Protein 5O19 (pdb70)

Foldseek 3Di:
DEDDPPFWDWDDDPFWTWTDGPFKTWIWGCDPHIETFKMKGQAWAFHAYDPVREEAQPPADQQQQQAHRRRHGHSHPSRHHPQDTYQQQEQRPFHGKMKGQADFPQADEEADLVDDAFDFKWFQAFPVGDGQHYKYFPGHDPSFIWIQGPVGIIGGRRIGGDDDDDTHIDTGPGGD

Sequence (176 aa):
DECDGAIIGTAVKGHVAVHSDLSYWIESRYNDTWKLERAVFGEVKSCTWPETHTLWGDDVEESELIIPHTIAGPKSKHNRREGYKTQNQGPWDENGIVLDFDYCPGTKVTITEDCSKRGPSVRTTTDSGKLITDWCCRSCSLPPLRFRTENGCWYGMEIRPVMHDETTLVRSQVDA

Solvent-accessible surface area: 9008 Å² total; per-residue (Å²): 162,91,13,84,22,93,84,22,41,38,64,65,187,63,107,56,0,22,3,19,21,146,25,3,122,4,15,1,94,83,117,123,85,59,64,0,54,79,0,57,4,69,130,40,56,95,28,34,1,2,102,123,53,26,46,96,42,92,126,38,109,92,62,58,0,0,0,7,38,61,14,0,0,0,48,0,36,14,1,60,18,147,27,13,106,22,0,32,40,0,3,10,114,47,104,38,1,22,0,22,18,66,82,1,98,59,18,119,12,75,85,44,137,137,5,68,142,57,12,20,0,0,32,6,40,8,103,93,48,151,79,14,68,43,3,12,0,104,77,5,33,70,53,0,0,24,0,105,17,134,94,32,13,8,0,0,7,16,0,16,21,54,81,166,113,177,54,90,46,36,106,10,163,26,105,35

B-factor: mean 43.53, std 14.74, range [22.97, 128.12]

Structure (mmCIF, N/CA/C/O backbone):
data_5O19
#
_entry.id   5O19
#
_cell.length_a   49.418
_cell.length_b   78.244
_cell.length_c   163.176
_cell.angle_alpha   90.00
_cell.angle_beta   90.00
_cell.angle_gamma   90.00
#
_symmetry.space_group_name_H-M   'I 21 21 21'
#
loop_
_entity.id
_entity.type
_entity.pdbx_description
1 polymer 'Genome polyprotein'
2 non-polymer 'SULFATE ION'
3 non-polymer '2-(N-MORPHOLINO)-ETHANESULFONIC ACID'
4 water water
#
loop_
_atom_site.group_PDB
_atom_site.id
_atom_site.type_symbol
_atom_site.label_atom_id
_atom_site.label_alt_id
_atom_site.label_comp_id
_atom_site.label_asym_id
_atom_site.label_entity_id
_atom_site.label_seq_id
_atom_site.pdbx_PDB_ins_code
_atom_site.Cartn_x
_atom_site.Cartn_y
_atom_site.Cartn_z
_atom_site.occupancy
_atom_site.B_iso_or_equiv
_atom_site.auth_seq_id
_atom_site.auth_comp_id
_atom_site.auth_asym_id
_atom_site.auth_atom_id
_atom_site.pdbx_PDB_model_num
ATOM 1 N N . ASP A 1 7 ? -7.056 2.244 0.553 1.00 72.33 177 ASP A N 1
ATOM 2 C CA . ASP A 1 7 ? -5.946 2.273 -0.449 1.00 70.58 177 ASP A CA 1
ATOM 3 C C . ASP A 1 7 ? -4.960 3.418 -0.104 1.00 62.86 177 ASP A C 1
ATOM 4 O O . ASP A 1 7 ? -4.873 3.831 1.035 1.00 52.58 177 ASP A O 1
ATOM 13 N N . GLU A 1 8 ? -4.217 3.915 -1.082 1.00 70.60 178 GLU A N 1
ATOM 14 C CA . GLU A 1 8 ? -3.217 4.945 -0.836 1.00 70.46 178 GLU A CA 1
ATOM 15 C C . GLU A 1 8 ? -3.836 6.300 -0.612 1.00 68.22 178 GLU A C 1
ATOM 16 O O . GLU A 1 8 ? -4.865 6.620 -1.176 1.00 65.94 178 GLU A O 1
ATOM 28 N N . CYS A 1 9 ? -3.194 7.075 0.254 1.00 68.09 179 CYS A N 1
ATOM 29 C CA . CYS A 1 9 ? -3.384 8.527 0.304 1.00 64.74 179 CYS A CA 1
ATOM 30 C C . CYS A 1 9 ? -2.870 9.099 -1.030 1.00 60.93 179 CYS A C 1
ATOM 31 O O . CYS A 1 9 ? -1.960 8.554 -1.684 1.00 53.14 179 CYS A O 1
ATOM 38 N N . ASP A 1 10 ? -3.479 10.198 -1.412 1.00 54.27 180 ASP A N 1
ATOM 39 C CA . ASP A 1 10 ? -3.163 10.891 -2.638 1.00 54.67 180 ASP A CA 1
ATOM 40 C C . ASP A 1 10 ? -1.714 11.468 -2.640 1.00 50.54 180 ASP A C 1
ATOM 41 O O . ASP A 1 10 ? -1.370 12.335 -1.833 1.00 45.35 180 ASP A O 1
ATOM 50 N N . GLY A 1 11 ? -0.886 10.945 -3.543 1.00 50.46 181 GLY A N 1
ATOM 51 C CA . GLY A 1 11 ? 0.455 11.485 -3.865 1.00 49.08 181 GLY A CA 1
ATOM 52 C C . GLY A 1 11 ? 0.523 12.976 -4.254 1.00 53.56 181 GLY A C 1
ATOM 53 O O . GLY A 1 11 ? 1.532 13.640 -3.940 1.00 48.22 181 GLY A O 1
ATOM 5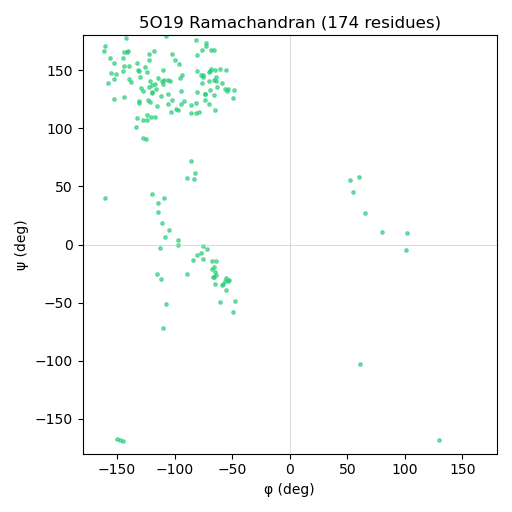7 N N . ALA A 1 12 ? -0.539 13.515 -4.886 1.00 47.33 182 ALA A N 1
ATOM 58 C CA . ALA A 1 12 ? -0.545 14.918 -5.355 1.00 52.66 182 ALA A CA 1
ATOM 59 C C . ALA A 1 12 ? -0.257 15.965 -4.250 1.00 52.15 182 ALA A C 1
ATOM 60 O O . ALA A 1 12 ? 0.370 16.974 -4.545 1.00 55.20 182 ALA A O 1
ATOM 67 N N . ILE A 1 13 ? -0.656 15.699 -3.000 1.00 53.44 183 ILE A N 1
ATOM 68 C CA . ILE A 1 13 ? -0.537 16.705 -1.875 1.00 52.08 183 ILE A CA 1
ATOM 69 C C . ILE A 1 13 ? 0.350 16.237 -0.703 1.00 39.09 183 ILE A C 1
ATOM 70 O O . ILE A 1 13 ? 0.070 16.408 0.467 1.00 36.03 183 ILE A O 1
ATOM 86 N N . ILE A 1 14 ? 1.465 15.656 -1.099 1.00 35.76 184 ILE A N 1
ATOM 87 C CA . ILE A 1 14 ? 2.437 15.164 -0.210 1.00 36.43 184 ILE A CA 1
ATOM 88 C C . ILE A 1 14 ? 3.781 15.859 -0.508 1.00 33.60 184 ILE A C 1
ATOM 89 O O . ILE A 1 14 ? 4.206 15.960 -1.649 1.00 34.66 184 ILE A O 1
ATOM 105 N N . GLY A 1 15 ? 4.447 16.270 0.552 1.00 29.65 185 GLY A N 1
ATOM 106 C CA . GLY A 1 15 ? 5.835 16.771 0.509 1.00 27.08 185 GLY A CA 1
ATOM 107 C C . GLY A 1 15 ? 6.706 15.987 1.441 1.00 27.46 185 GLY A C 1
ATOM 108 O O . GLY A 1 15 ? 6.571 16.056 2.677 1.00 30.77 185 GLY A O 1
ATOM 112 N N . THR A 1 16 ? 7.602 15.231 0.869 1.00 25.73 186 THR A N 1
ATOM 113 C CA . THR A 1 16 ? 8.530 14.498 1.654 1.00 28.95 186 THR A CA 1
ATOM 114 C C . THR A 1 16 ? 9.959 14.954 1.304 1.00 27.37 186 THR A C 1
ATOM 115 O O . THR A 1 16 ? 10.308 15.019 0.144 1.00 30.89 186 THR A O 1
ATOM 126 N N . ALA A 1 17 ? 10.754 15.270 2.314 1.00 26.39 187 ALA A N 1
ATOM 127 C CA . ALA A 1 17 ? 12.098 15.786 2.083 1.00 27.19 187 ALA A CA 1
ATOM 128 C C . ALA A 1 17 ? 13.091 15.513 3.179 1.00 27.05 187 ALA A C 1
ATOM 129 O O . ALA A 1 17 ? 12.830 15.685 4.411 1.00 26.31 187 ALA A O 1
ATOM 136 N N . VAL A 1 18 ? 14.300 15.241 2.729 1.00 27.61 188 VAL A N 1
ATOM 137 C CA . VAL A 1 18 ? 15.411 15.157 3.653 1.00 27.46 188 VAL A CA 1
ATOM 138 C C . VAL A 1 18 ? 16.524 16.015 3.133 1.00 30.93 188 VAL A C 1
ATOM 139 O O . VAL A 1 18 ? 16.912 15.956 1.947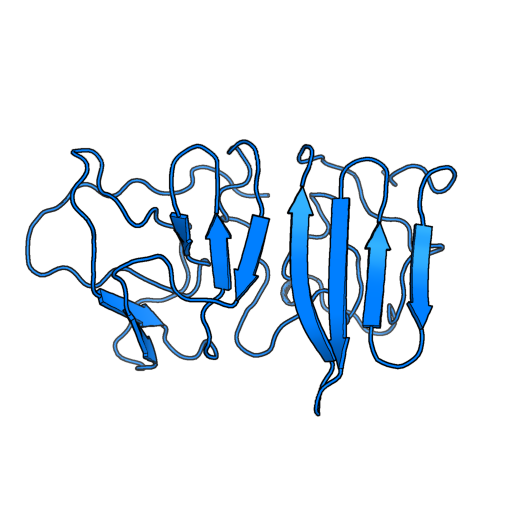 1.00 31.11 188 VAL A O 1
ATOM 152 N N . LYS A 1 19 ? 17.080 16.765 4.054 1.00 32.26 189 LYS A N 1
ATOM 153 C CA . LYS A 1 19 ? 18.118 17.715 3.799 1.00 37.45 189 LYS A CA 1
ATOM 154 C C . LYS A 1 19 ? 19.144 17.445 4.888 1.00 38.21 189 LYS A C 1
ATOM 155 O O . LYS A 1 19 ? 18.971 17.862 6.063 1.00 39.91 189 LYS A O 1
ATOM 174 N N . GLY A 1 20 ? 20.200 16.732 4.497 1.00 40.57 190 GLY A N 1
ATOM 175 C CA . GLY A 1 20 ? 21.267 16.319 5.393 1.00 38.97 190 GLY A CA 1
ATOM 176 C C . GLY A 1 20 ? 20.764 15.426 6.499 1.00 36.82 190 GLY A C 1
ATOM 177 O O . GLY A 1 20 ? 20.438 14.253 6.240 1.00 37.19 190 GLY A O 1
ATOM 181 N N . HIS A 1 21 ? 20.623 15.994 7.702 1.00 35.34 191 HIS A N 1
ATOM 182 C CA . HIS A 1 21 ? 20.254 15.226 8.942 1.00 39.85 191 HIS A CA 1
ATOM 183 C C . HIS A 1 21 ? 18.848 15.492 9.544 1.00 40.08 191 HIS A C 1
ATOM 184 O O . HIS A 1 21 ? 18.567 15.160 10.709 1.00 38.10 191 HIS A O 1
ATOM 199 N N . VAL A 1 22 ? 17.965 16.056 8.738 1.00 36.65 192 VAL A N 1
ATOM 200 C CA . VAL A 1 22 ? 16.559 16.270 9.079 1.00 34.96 192 VAL A CA 1
ATOM 201 C C . VAL A 1 22 ? 15.695 15.771 7.948 1.00 33.42 192 VAL A C 1
ATOM 202 O O . VAL A 1 22 ? 15.852 16.227 6.809 1.00 32.02 192 VAL A O 1
ATOM 215 N N . ALA A 1 23 ? 14.805 14.828 8.258 1.00 28.20 193 ALA A N 1
ATOM 216 C CA . ALA A 1 23 ? 13.906 14.294 7.262 1.00 28.97 193 ALA A CA 1
ATOM 217 C C . ALA A 1 23 ? 12.436 14.565 7.710 1.00 29.45 193 ALA A C 1
ATOM 218 O O . ALA A 1 23 ? 12.095 14.473 8.905 1.00 28.15 193 ALA A O 1
ATOM 225 N N . VAL A 1 24 ? 11.608 14.980 6.756 1.00 26.57 194 VAL A N 1
ATOM 226 C CA . VAL A 1 24 ? 10.223 15.247 6.974 1.00 27.32 194 VAL A CA 1
ATOM 227 C C . VAL A 1 24 ? 9.337 14.576 5.946 1.00 27.46 194 VAL A C 1
ATOM 228 O O . VAL A 1 24 ? 9.482 14.835 4.754 1.00 28.53 194 VAL A O 1
ATOM 241 N N . HIS A 1 25 ? 8.390 13.762 6.423 1.00 28.03 195 HIS A N 1
ATOM 242 C CA . HIS A 1 25 ? 7.247 13.278 5.622 1.00 26.22 195 HIS A CA 1
ATOM 243 C C . HIS A 1 25 ? 6.020 14.056 6.014 1.00 24.96 195 HIS A C 1
ATOM 244 O O . HIS A 1 25 ? 5.562 13.982 7.162 1.00 22.97 195 HIS A O 1
ATOM 259 N N . SER A 1 26 ? 5.502 14.846 5.076 1.00 25.99 196 SER A N 1
ATOM 260 C CA . SER A 1 26 ? 4.315 15.614 5.328 1.00 26.73 196 SER A CA 1
ATOM 261 C C . SER A 1 26 ? 3.249 15.535 4.249 1.00 26.73 196 SER A C 1
ATOM 262 O O . SER A 1 26 ? 3.525 15.293 3.048 1.00 30.87 196 SER A O 1
ATOM 270 N N . ASP A 1 27 ? 2.031 15.806 4.686 1.00 29.01 197 ASP A N 1
ATOM 271 C CA . ASP A 1 27 ? 0.904 15.961 3.814 1.00 30.59 197 ASP A CA 1
ATOM 272 C C . ASP A 1 27 ? -0.013 16.985 4.431 1.00 30.22 197 ASP A C 1
ATOM 273 O O . ASP A 1 27 ? 0.416 17.685 5.360 1.00 28.15 197 ASP A O 1
ATOM 282 N N . LEU A 1 28 ? -1.245 17.121 3.919 1.00 30.10 198 LEU A N 1
ATOM 283 C CA . LEU A 1 28 ? -2.126 18.161 4.440 1.00 32.52 198 LEU A CA 1
ATOM 284 C C . LEU A 1 28 ? -2.522 17.941 5.884 1.00 38.68 198 LEU A C 1
ATOM 285 O O . LEU A 1 28 ? -2.879 18.899 6.507 1.00 41.87 198 LEU A O 1
ATOM 301 N N . SER A 1 29 ? -2.403 16.728 6.439 1.00 35.64 199 SER A N 1
ATOM 302 C CA . SER A 1 29 ? -2.693 16.545 7.879 1.00 36.26 199 SER A CA 1
ATOM 303 C C . SER A 1 29 ? -1.552 16.126 8.793 1.00 37.39 199 SER A C 1
ATOM 304 O O . SER A 1 29 ? -1.645 16.428 9.991 1.00 36.98 199 SER A O 1
ATOM 312 N N . TYR A 1 30 ? -0.508 15.455 8.251 1.00 30.80 200 TYR A N 1
ATOM 313 C CA . TYR A 1 30 ? 0.580 14.912 9.017 1.00 29.64 200 TYR A CA 1
ATOM 314 C C . TYR A 1 30 ? 1.890 15.715 8.761 1.00 30.08 200 TYR A C 1
ATOM 315 O O . TYR A 1 30 ? 2.183 16.121 7.642 1.00 28.29 200 TYR A O 1
ATOM 333 N N . TRP A 1 31 ? 2.660 15.905 9.813 1.00 26.74 201 TRP A N 1
ATOM 334 C CA . TRP A 1 31 ? 4.026 16.427 9.770 1.00 27.47 201 TRP A CA 1
ATOM 335 C C . TRP A 1 31 ? 4.848 15.400 10.561 1.00 27.46 201 TRP A C 1
ATOM 336 O O . TRP A 1 31 ? 4.741 15.328 11.793 1.00 27.22 201 TRP A O 1
ATOM 357 N N . ILE A 1 32 ? 5.650 14.615 9.864 1.00 26.57 202 ILE A N 1
ATOM 358 C CA . ILE A 1 32 ? 6.418 13.553 10.543 1.00 29.33 202 ILE A CA 1
ATOM 359 C C . ILE A 1 32 ? 7.908 13.759 10.346 1.00 24.96 202 ILE A C 1
ATOM 360 O O . ILE A 1 32 ? 8.418 13.630 9.245 1.00 27.42 202 ILE A O 1
ATOM 376 N N . GLU A 1 33 ? 8.579 14.135 11.428 1.00 24.73 203 GLU A N 1
ATOM 377 C CA . GLU A 1 33 ? 9.963 14.581 11.412 1.00 25.64 203 GLU A CA 1
ATOM 378 C C . GLU A 1 33 ? 10.915 13.636 12.090 1.00 24.91 203 GLU A C 1
ATOM 379 O O . GLU A 1 33 ? 10.713 13.268 13.251 1.00 27.49 203 GLU A O 1
ATOM 391 N N . SER A 1 34 ? 11.973 13.268 11.388 1.00 25.65 204 SER A N 1
ATOM 392 C CA . SER A 1 34 ? 13.043 12.464 11.987 1.00 28.73 204 SER A CA 1
ATOM 393 C C . SER A 1 34 ? 14.376 13.193 11.865 1.00 30.54 204 SER A C 1
ATOM 394 O O . SER A 1 34 ? 14.550 14.088 11.017 1.00 29.05 204 SER A O 1
ATOM 402 N N . ARG A 1 35 ? 15.316 12.812 12.720 1.00 30.40 205 ARG A N 1
ATOM 403 C CA . ARG A 1 35 ? 16.625 13.450 12.747 1.00 33.54 205 ARG A CA 1
ATOM 404 C C . ARG A 1 35 ? 17.727 12.489 12.943 1.00 33.19 205 ARG A C 1
ATOM 405 O O . ARG A 1 35 ? 17.578 11.445 13.592 1.00 29.98 205 ARG A O 1
ATOM 426 N N . TYR A 1 36 ? 18.876 12.898 12.448 1.00 36.60 206 TYR A N 1
ATOM 427 C CA . TYR A 1 36 ? 20.103 12.128 12.642 1.00 42.27 206 TYR A CA 1
ATOM 428 C C . TYR A 1 36 ? 20.971 12.816 13.669 1.00 40.74 206 TYR A C 1
ATOM 429 O O . TYR A 1 36 ? 21.346 13.957 13.473 1.00 38.49 206 TYR A O 1
ATOM 447 N N . ASN A 1 37 ? 21.282 12.140 14.754 1.00 47.88 207 ASN A N 1
ATOM 448 C CA . ASN A 1 37 ? 22.371 12.631 15.648 1.00 62.52 207 ASN A CA 1
ATOM 449 C C . ASN A 1 37 ? 23.614 11.702 15.565 1.00 62.78 207 ASN A C 1
ATOM 450 O O . ASN A 1 37 ? 24.636 12.098 14.989 1.00 68.82 207 ASN A O 1
ATOM 461 N N . ASP A 1 38 ? 23.527 10.490 16.121 1.00 57.23 208 ASP A N 1
ATOM 462 C CA . ASP A 1 38 ? 24.425 9.379 15.740 1.00 55.08 208 ASP A CA 1
ATOM 463 C C . ASP A 1 38 ? 23.652 8.285 15.000 1.00 55.87 208 ASP A C 1
ATOM 464 O O . ASP A 1 38 ? 24.234 7.577 14.187 1.00 53.24 208 ASP A O 1
ATOM 473 N N . THR A 1 39 ? 22.353 8.125 15.310 1.00 47.62 209 THR A N 1
ATOM 474 C CA . THR A 1 39 ? 21.425 7.347 14.485 1.00 46.82 209 THR A CA 1
ATOM 475 C C . THR A 1 39 ? 20.230 8.192 14.037 1.00 38.93 209 THR A C 1
ATOM 476 O O . THR A 1 39 ? 19.957 9.230 14.598 1.00 42.78 209 THR A O 1
ATOM 487 N N . TRP A 1 40 ? 19.520 7.707 13.040 1.00 39.71 210 TRP A N 1
ATOM 488 C CA . TRP A 1 40 ? 18.184 8.229 12.674 1.00 38.11 210 TRP A CA 1
ATOM 489 C C . TRP A 1 40 ? 17.145 7.798 13.695 1.00 39.72 210 TRP A C 1
ATOM 490 O O . TRP A 1 40 ? 17.065 6.602 14.075 1.00 36.03 210 TRP A O 1
ATOM 511 N N . LYS A 1 41 ? 16.381 8.779 14.177 1.00 32.69 211 LYS A N 1
ATOM 512 C CA . LYS A 1 41 ? 15.294 8.522 15.115 1.00 40.75 211 LYS A CA 1
ATOM 513 C C . LYS A 1 41 ? 14.127 9.405 14.741 1.00 37.14 211 LYS A C 1
ATOM 514 O O . LYS A 1 41 ? 14.349 10.565 14.437 1.00 32.81 211 LYS A O 1
ATOM 533 N N . LEU A 1 42 ? 12.904 8.905 14.866 1.00 30.57 212 LEU A N 1
ATOM 534 C CA . LEU A 1 42 ? 11.751 9.793 14.905 1.00 29.54 212 LEU A CA 1
ATOM 535 C C . LEU A 1 42 ? 11.878 10.810 16.016 1.00 29.97 212 LEU A C 1
ATOM 536 O O . LEU A 1 42 ? 12.214 10.480 17.146 1.00 30.26 212 LEU A O 1
ATOM 552 N N . GLU A 1 43 ? 11.595 12.058 15.693 1.00 29.42 213 GLU A N 1
ATOM 553 C CA . GLU A 1 43 ? 11.705 13.166 16.637 1.00 32.79 213 GLU A CA 1
ATOM 554 C C . GLU A 1 43 ? 10.321 13.691 17.082 1.00 33.10 213 GLU A C 1
ATOM 555 O O . GLU A 1 43 ? 10.057 13.878 18.287 1.00 33.56 213 GLU A O 1
ATOM 567 N N . ARG A 1 44 ? 9.471 13.980 16.114 1.00 30.89 214 ARG A N 1
ATOM 568 C CA . ARG A 1 44 ? 8.155 14.562 16.379 1.00 32.76 214 ARG A CA 1
ATOM 569 C C . ARG A 1 44 ? 7.187 14.249 15.262 1.00 30.58 214 ARG A C 1
ATOM 570 O O . ARG A 1 44 ? 7.566 14.149 14.088 1.00 32.38 214 ARG A O 1
ATOM 591 N N . ALA A 1 45 ? 5.927 14.098 15.622 1.00 31.47 215 ALA A N 1
ATOM 592 C CA . ALA A 1 45 ? 4.884 13.885 14.634 1.00 31.14 215 ALA A CA 1
ATOM 593 C C . ALA A 1 45 ? 3.673 14.615 15.143 1.00 32.30 215 ALA A C 1
ATOM 594 O O . ALA A 1 45 ? 3.256 14.414 16.285 1.00 30.09 215 ALA A O 1
ATOM 601 N N . VAL A 1 46 ? 3.141 15.458 14.264 1.00 29.33 216 VAL A N 1
ATOM 602 C CA . VAL A 1 46 ? 2.047 16.374 14.549 1.00 28.79 216 VAL A CA 1
ATOM 603 C C . VAL A 1 46 ? 0.888 16.054 13.632 1.00 25.23 216 VAL A C 1
ATOM 604 O O . VAL A 1 46 ? 1.067 15.963 12.402 1.00 27.41 216 VAL A O 1
ATOM 617 N N . PHE A 1 47 ? -0.291 15.938 14.196 1.00 25.05 217 PHE A N 1
ATOM 618 C CA . PHE A 1 47 ? -1.477 15.413 13.431 1.00 30.00 217 PHE A CA 1
ATOM 619 C C . PHE A 1 47 ? -2.592 16.418 13.477 1.00 30.52 217 PHE A C 1
ATOM 620 O O . PHE A 1 47 ? -3.222 16.598 14.530 1.00 30.68 217 PHE A O 1
ATOM 637 N N . GLY A 1 48 ? -2.824 17.074 12.351 1.00 30.08 218 GLY A N 1
ATOM 638 C CA . GLY A 1 48 ? -3.967 17.978 12.253 1.00 36.89 218 GLY A CA 1
ATOM 639 C C . GLY A 1 48 ? -5.291 17.226 12.367 1.00 40.06 218 GLY A C 1
ATOM 640 O O . GLY A 1 48 ? -6.259 17.738 12.913 1.00 41.23 218 GLY A O 1
ATOM 644 N N . GLU A 1 49 ? -5.299 16.008 11.854 1.00 37.77 219 GLU A N 1
ATOM 645 C CA . GLU A 1 49 ? -6.415 15.087 11.975 1.00 44.39 219 GLU A CA 1
ATOM 646 C C . GLU A 1 49 ? -5.755 13.720 11.800 1.00 44.92 219 GLU A C 1
ATOM 647 O O . GLU A 1 49 ? -4.681 13.675 11.238 1.00 50.02 219 GLU A O 1
ATOM 659 N N . VAL A 1 50 ? -6.383 12.627 12.237 1.00 39.76 220 VAL A N 1
ATOM 660 C CA . VAL A 1 50 ? -5.851 11.269 12.028 1.00 37.18 220 VAL A CA 1
ATOM 661 C C . VAL A 1 50 ? -6.705 10.664 10.960 1.00 35.71 220 VAL A C 1
ATOM 662 O O . VAL A 1 50 ? -7.869 10.904 10.921 1.00 42.65 220 VAL A O 1
ATOM 675 N N . LYS A 1 51 ? -6.101 9.905 10.076 1.00 36.99 221 LYS A N 1
ATOM 676 C CA . LYS A 1 51 ? -6.786 9.390 8.916 1.00 40.16 221 LYS A CA 1
ATOM 677 C C . LYS A 1 51 ? -6.334 7.966 8.628 1.00 39.27 221 LYS A C 1
ATOM 678 O O . LYS A 1 51 ? -5.342 7.505 9.140 1.00 40.40 221 LYS A O 1
ATOM 697 N N . SER A 1 52 ? -7.085 7.287 7.797 1.00 45.82 222 SER A N 1
ATOM 698 C CA . SER A 1 52 ? -6.910 5.878 7.576 1.00 51.16 222 SER A CA 1
ATOM 699 C C . SER A 1 52 ? -6.781 5.596 6.083 1.00 51.98 222 SER A C 1
ATOM 700 O O . SER A 1 52 ? -7.768 5.434 5.393 1.00 72.99 222 SER A O 1
ATOM 708 N N . CYS A 1 53 ? -5.557 5.594 5.602 1.00 46.25 223 CYS A N 1
ATOM 709 C CA . CYS A 1 53 ? -5.203 5.294 4.225 1.00 43.08 223 CYS A CA 1
ATOM 710 C C . CYS A 1 53 ? -3.720 4.948 4.368 1.00 37.94 223 CYS A C 1
ATOM 711 O O . CYS A 1 53 ? -3.199 5.053 5.455 1.00 38.45 223 CYS A O 1
ATOM 718 N N . THR A 1 54 ? -3.080 4.443 3.333 1.00 36.92 224 THR A N 1
ATOM 719 C CA . THR A 1 54 ? -1.689 4.075 3.410 1.00 39.59 224 THR A CA 1
ATOM 720 C C . THR A 1 54 ? -0.874 5.161 2.696 1.00 37.69 224 THR A C 1
ATOM 721 O O . THR A 1 54 ? -1.252 5.661 1.644 1.00 38.42 224 THR A O 1
ATOM 732 N N . TRP A 1 55 ? 0.266 5.483 3.274 1.00 36.77 225 TRP A N 1
ATOM 733 C CA . TRP A 1 55 ? 1.128 6.525 2.736 1.00 35.47 225 TRP A CA 1
ATOM 734 C C . TRP A 1 55 ? 1.758 5.929 1.510 1.00 31.19 225 TRP A C 1
ATOM 735 O O . TRP A 1 55 ? 2.291 4.852 1.600 1.00 30.69 225 TRP A O 1
ATOM 756 N N . PRO A 1 56 ? 1.716 6.611 0.379 1.00 29.40 226 PRO A N 1
ATOM 757 C CA . PRO A 1 56 ? 2.364 5.994 -0.785 1.00 32.44 226 PRO A CA 1
ATOM 758 C C . PRO A 1 56 ? 3.949 5.888 -0.801 1.00 35.03 226 PRO A C 1
ATOM 759 O O . PRO A 1 56 ? 4.685 6.792 -0.425 1.00 31.26 226 PRO A O 1
ATOM 770 N N . GLU A 1 57 ? 4.402 4.751 -1.297 1.00 33.73 227 GLU A N 1
ATOM 771 C CA . GLU A 1 57 ? 5.784 4.371 -1.493 1.00 35.21 227 GLU A CA 1
ATOM 772 C C . GLU A 1 57 ? 6.603 5.353 -2.339 1.00 34.5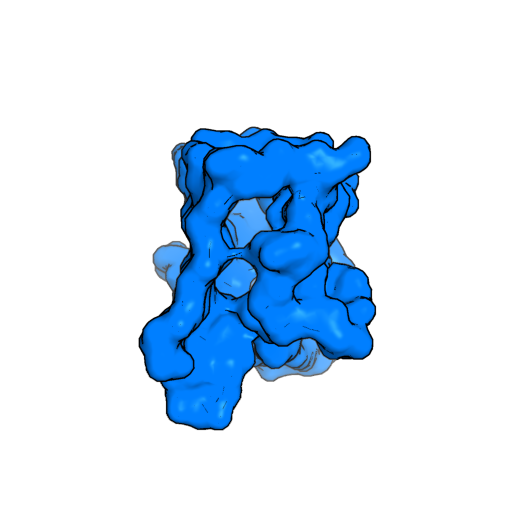3 227 GLU A C 1
ATOM 773 O O . GLU A 1 57 ? 7.769 5.591 -2.046 1.00 32.65 227 GLU A O 1
ATOM 785 N N . THR A 1 58 ? 5.963 5.882 -3.372 1.00 31.27 228 THR A N 1
ATOM 786 C CA . THR A 1 58 ? 6.492 6.913 -4.224 1.00 33.41 228 THR A CA 1
ATOM 787 C C . THR A 1 58 ? 6.993 8.148 -3.434 1.00 33.05 228 THR A C 1
ATOM 788 O O . THR A 1 58 ? 7.949 8.830 -3.882 1.00 33.63 228 THR A O 1
ATOM 799 N N . HIS A 1 59 ? 6.352 8.400 -2.281 1.00 30.61 229 HIS A N 1
ATOM 800 C CA . HIS A 1 59 ? 6.617 9.542 -1.391 1.00 28.81 229 HIS A CA 1
ATOM 801 C C . HIS A 1 59 ? 7.188 9.121 -0.029 1.00 26.36 229 HIS A C 1
ATOM 802 O O . HIS A 1 59 ? 7.066 9.825 0.955 1.00 24.53 229 HIS A O 1
ATOM 817 N N . THR A 1 60 ? 7.896 7.983 0.006 1.00 27.06 230 THR A N 1
ATOM 818 C CA . THR A 1 60 ? 8.463 7.409 1.225 1.00 27.32 230 THR A CA 1
ATOM 819 C C . THR A 1 60 ? 10.028 7.260 1.121 1.00 27.55 230 THR A C 1
ATOM 820 O O . THR A 1 60 ? 10.554 6.665 0.186 1.00 25.65 230 THR A O 1
ATOM 831 N N . LEU A 1 61 ? 10.744 7.868 2.047 1.00 26.28 231 LEU A N 1
ATOM 832 C CA . LEU A 1 61 ? 12.195 7.713 2.222 1.00 28.51 231 LEU A CA 1
ATOM 833 C C . LEU A 1 61 ? 12.550 6.396 2.911 1.00 31.65 231 LEU A C 1
ATOM 834 O O . LEU A 1 61 ? 11.818 5.941 3.780 1.00 31.00 231 LEU A O 1
ATOM 850 N N . TRP A 1 62 ? 13.673 5.795 2.543 1.00 33.20 232 TRP A N 1
ATOM 851 C CA . TRP A 1 62 ? 14.213 4.679 3.364 1.00 33.35 232 TRP A CA 1
ATOM 852 C C . TRP A 1 62 ? 13.151 3.577 3.617 1.00 33.96 232 TRP A C 1
ATOM 853 O O . TRP A 1 62 ? 12.860 3.176 4.757 1.00 32.94 232 TRP A O 1
ATOM 874 N N . GLY A 1 63 ? 12.615 3.079 2.514 1.00 31.06 233 GLY A N 1
ATOM 875 C CA . GLY A 1 63 ? 11.471 2.161 2.530 1.00 32.41 233 GLY A CA 1
ATOM 876 C C . GLY A 1 63 ? 11.783 0.713 2.176 1.00 35.12 233 GLY A C 1
ATOM 877 O O . GLY A 1 63 ? 10.865 -0.100 2.096 1.00 38.69 233 GLY A O 1
ATOM 881 N N . ASP A 1 64 ? 13.050 0.394 2.026 1.00 32.36 234 ASP A N 1
ATOM 882 C CA . ASP A 1 64 ? 13.531 -0.965 1.752 1.00 42.89 234 ASP A CA 1
ATOM 883 C C . ASP A 1 64 ? 13.600 -1.790 3.044 1.00 46.21 234 ASP A C 1
ATOM 884 O O . ASP A 1 64 ? 14.182 -1.340 4.049 1.00 43.09 234 ASP A O 1
ATOM 893 N N . ASP A 1 65 ? 13.049 -3.001 2.991 1.00 54.71 235 ASP A N 1
ATOM 894 C CA . ASP A 1 65 ? 13.222 -3.999 4.051 1.00 59.34 235 ASP A CA 1
ATOM 895 C C . ASP A 1 65 ? 12.668 -3.442 5.357 1.00 50.68 235 ASP A C 1
ATOM 896 O O . ASP A 1 65 ? 13.385 -3.289 6.323 1.00 52.85 235 ASP A O 1
ATOM 905 N N . VAL A 1 66 ? 11.389 -3.095 5.324 1.00 53.30 236 VAL A N 1
ATOM 906 C CA . VAL A 1 66 ? 10.715 -2.428 6.423 1.00 55.93 236 VAL A CA 1
ATOM 907 C C . VAL A 1 66 ? 9.828 -3.449 7.081 1.00 53.51 236 VAL A C 1
ATOM 908 O O . VAL A 1 66 ? 9.034 -4.106 6.412 1.00 54.87 236 VAL A O 1
ATOM 921 N N . GLU A 1 67 ? 9.952 -3.539 8.396 1.00 52.88 237 GLU A N 1
ATOM 922 C CA . GLU A 1 67 ? 9.070 -4.363 9.213 1.00 56.81 237 GLU A CA 1
ATOM 923 C C . GLU A 1 67 ? 7.925 -3.480 9.736 1.00 47.22 237 GLU A C 1
ATOM 924 O O . GLU A 1 67 ? 8.157 -2.524 10.459 1.00 47.19 237 GLU A O 1
ATOM 936 N N . GLU A 1 68 ? 6.699 -3.839 9.402 1.00 46.32 238 GLU A N 1
ATOM 937 C CA . GLU A 1 68 ? 5.514 -3.065 9.782 1.00 49.73 238 GLU A CA 1
ATOM 938 C C . GLU A 1 68 ? 5.349 -2.865 11.308 1.00 50.32 238 GLU A C 1
ATOM 939 O O . GLU A 1 68 ? 4.872 -1.818 11.764 1.00 43.82 238 GLU A O 1
ATOM 951 N N . SER A 1 69 ? 5.756 -3.860 12.086 1.00 42.03 239 SER A N 1
ATOM 952 C CA . SER A 1 69 ? 5.599 -3.811 13.534 1.00 43.74 239 SER A CA 1
ATOM 953 C C . SER A 1 69 ? 6.607 -2.883 14.211 1.00 40.87 239 SER A C 1
ATOM 954 O O . SER A 1 69 ? 6.471 -2.598 15.393 1.00 47.12 239 SER A O 1
ATOM 962 N N . GLU A 1 70 ? 7.628 -2.449 13.473 1.00 42.04 240 GLU A N 1
ATOM 963 C CA . GLU A 1 70 ? 8.579 -1.410 13.922 1.00 47.29 240 GLU A CA 1
ATOM 964 C C . GLU A 1 70 ? 8.114 0.033 13.693 1.00 40.32 240 GLU A C 1
ATOM 965 O O . GLU A 1 70 ? 8.733 0.950 14.188 1.00 41.61 240 GLU A O 1
ATOM 977 N N . LEU A 1 71 ? 7.074 0.233 12.897 1.00 42.03 241 LEU A N 1
ATOM 978 C CA . LEU A 1 71 ? 6.698 1.582 12.498 1.00 37.68 241 LEU A CA 1
ATOM 979 C C . LEU A 1 71 ? 5.933 2.285 13.634 1.00 38.21 241 LEU A C 1
ATOM 980 O O . LEU A 1 71 ? 4.787 1.922 13.944 1.00 38.26 241 LEU A O 1
ATOM 996 N N . ILE A 1 72 ? 6.515 3.332 14.218 1.00 36.40 242 ILE A N 1
ATOM 997 C CA . ILE A 1 72 ? 5.852 4.012 15.349 1.00 32.71 242 ILE A CA 1
ATOM 998 C C . ILE A 1 72 ? 4.383 4.363 15.088 1.00 33.18 242 ILE A C 1
ATOM 999 O O . ILE A 1 72 ? 3.501 3.955 15.839 1.00 34.86 242 ILE A O 1
ATOM 1015 N N . ILE A 1 73 ? 4.153 5.143 14.029 1.00 31.56 243 ILE A N 1
ATOM 1016 C CA . ILE A 1 73 ? 2.876 5.525 13.541 1.00 29.61 243 ILE A CA 1
ATOM 1017 C C . ILE A 1 73 ? 2.427 4.412 12.607 1.00 33.07 243 ILE A C 1
ATOM 1018 O O . ILE A 1 73 ? 3.074 4.221 11.567 1.00 34.49 243 ILE A O 1
ATOM 1034 N N . PRO A 1 74 ? 1.366 3.664 12.985 1.00 31.32 244 PRO A N 1
ATOM 1035 C CA . PRO A 1 74 ? 1.025 2.443 12.213 1.00 33.87 244 PRO A CA 1
ATOM 1036 C C . PRO A 1 74 ? 0.750 2.757 10.751 1.00 34.30 244 PRO A C 1
ATOM 1037 O O . PRO A 1 74 ? 0.115 3.794 10.434 1.00 27.92 244 PRO A O 1
ATOM 1048 N N . HIS A 1 75 ? 1.238 1.902 9.864 1.00 32.91 245 HIS A N 1
ATOM 1049 C CA . HIS A 1 75 ? 0.926 2.095 8.418 1.00 36.88 245 HIS A CA 1
ATOM 1050 C C . HIS A 1 75 ? -0.592 2.173 8.109 1.00 36.57 245 HIS A C 1
ATOM 1051 O O . HIS A 1 75 ? -1.002 2.807 7.128 1.00 40.88 245 HIS A O 1
ATOM 1066 N N . THR A 1 76 ? -1.427 1.523 8.920 1.00 36.80 246 THR A N 1
ATOM 1067 C CA . THR A 1 76 ? -2.904 1.581 8.743 1.00 37.02 246 THR A CA 1
ATOM 1068 C C . THR A 1 76 ? -3.545 2.953 9.004 1.00 37.54 246 THR A C 1
ATOM 1069 O O . THR A 1 76 ? -4.668 3.219 8.552 1.00 40.81 246 THR A O 1
ATOM 1080 N N . ILE A 1 77 ? -2.869 3.823 9.752 1.00 34.59 247 ILE A N 1
ATOM 1081 C CA . ILE A 1 77 ? -3.301 5.228 9.848 1.00 33.92 247 ILE A CA 1
ATOM 1082 C C . ILE A 1 77 ? -2.351 6.215 9.118 1.00 34.64 247 ILE A C 1
ATOM 1083 O O . ILE A 1 77 ? -2.074 7.314 9.613 1.00 35.77 247 ILE A O 1
ATOM 1099 N N . ALA A 1 78 ? -1.889 5.780 7.949 1.00 32.81 248 ALA A N 1
ATOM 1100 C CA . ALA A 1 78 ? -1.062 6.522 7.034 1.00 35.54 248 ALA A CA 1
ATOM 1101 C C . ALA A 1 78 ? 0.327 6.839 7.587 1.00 36.99 248 ALA A C 1
ATOM 1102 O O . ALA A 1 78 ? 0.945 7.802 7.179 1.00 33.96 248 ALA A O 1
ATOM 1109 N N . GLY A 1 79 ? 0.835 6.013 8.498 1.00 38.90 249 GLY A N 1
ATOM 1110 C CA . GLY A 1 79 ? 2.211 6.106 8.875 1.00 35.04 249 GLY A CA 1
ATOM 1111 C C . GLY A 1 79 ? 3.090 5.667 7.730 1.00 39.58 249 GLY A C 1
ATOM 1112 O O . GLY A 1 79 ? 2.833 4.616 7.126 1.00 37.18 249 GLY A O 1
ATOM 1116 N N . PRO A 1 80 ? 4.151 6.451 7.412 1.00 34.58 250 PRO A N 1
ATOM 1117 C CA . PRO A 1 80 ? 4.972 6.031 6.288 1.00 33.06 250 PRO A CA 1
ATOM 1118 C C . PRO A 1 80 ? 5.666 4.701 6.543 1.00 30.74 250 PRO A C 1
ATOM 1119 O O . PRO A 1 80 ? 6.119 4.469 7.643 1.00 29.58 250 PRO A O 1
ATOM 1130 N N . LYS A 1 81 ? 5.801 3.888 5.508 1.00 32.79 251 LYS A N 1
ATOM 1131 C CA . LYS A 1 81 ? 6.517 2.619 5.595 1.00 36.30 251 LYS A CA 1
ATOM 1132 C C . LYS A 1 81 ? 7.966 2.882 5.367 1.00 33.33 251 LYS A C 1
ATOM 1133 O O . LYS A 1 81 ? 8.549 2.496 4.378 1.00 33.06 251 LYS A O 1
ATOM 1152 N N . SER A 1 82 ? 8.549 3.509 6.369 1.00 34.54 252 SER A N 1
ATOM 1153 C CA . SER A 1 82 ? 9.824 4.132 6.302 1.00 30.76 252 SER A CA 1
ATOM 1154 C C . SER A 1 82 ? 10.559 3.799 7.571 1.00 29.25 252 SER A C 1
ATOM 1155 O O . SER A 1 82 ? 9.975 3.893 8.677 1.00 33.28 252 SER A O 1
ATOM 1163 N N . LYS A 1 83 ? 11.853 3.530 7.435 1.00 28.65 253 LYS A N 1
ATOM 1164 C CA . LYS A 1 83 ? 12.719 3.407 8.596 1.00 30.77 253 LYS A CA 1
ATOM 1165 C C . LYS A 1 83 ? 12.952 4.695 9.360 1.00 32.60 253 LYS A C 1
ATOM 1166 O O . LYS A 1 83 ? 13.426 4.608 10.473 1.00 28.14 253 LYS A O 1
ATOM 1185 N N . HIS A 1 84 ? 12.613 5.864 8.792 1.00 29.62 254 HIS A N 1
ATOM 1186 C CA . HIS A 1 84 ? 12.522 7.124 9.558 1.00 28.34 254 HIS A CA 1
ATOM 1187 C C . HIS A 1 84 ? 11.380 7.125 10.614 1.00 31.34 254 HIS A C 1
ATOM 1188 O O . HIS A 1 84 ? 11.422 7.861 11.624 1.00 34.50 254 HIS A O 1
ATOM 1203 N N . ASN A 1 85 ? 10.317 6.355 10.353 1.00 30.31 255 ASN A N 1
ATOM 1204 C CA . ASN A 1 85 ? 9.200 6.223 11.250 1.00 29.40 255 ASN A CA 1
ATOM 1205 C C . ASN A 1 85 ? 9.516 5.151 12.336 1.00 31.45 255 ASN A C 1
ATOM 1206 O O . ASN A 1 85 ? 8.817 4.150 12.464 1.00 30.34 255 ASN A O 1
ATOM 1217 N N . ARG A 1 86 ? 10.607 5.338 13.064 1.00 30.14 256 ARG A N 1
ATOM 1218 C CA . ARG A 1 86 ? 11.091 4.312 14.060 1.00 31.42 256 ARG A CA 1
ATOM 1219 C C . ARG A 1 86 ? 11.846 4.999 15.136 1.00 34.36 256 ARG A C 1
ATOM 1220 O O . ARG A 1 86 ? 12.409 6.076 14.902 1.00 30.57 256 ARG A O 1
ATOM 1241 N N . ARG A 1 87 ? 11.907 4.338 16.287 1.00 31.66 257 ARG A N 1
ATOM 1242 C CA . ARG A 1 87 ? 12.724 4.778 17.390 1.00 34.45 257 ARG A CA 1
ATOM 1243 C C . ARG A 1 87 ? 13.076 3.554 18.181 1.00 35.64 257 ARG A C 1
ATOM 1244 O O . ARG A 1 87 ? 12.168 2.815 18.548 1.00 33.19 257 ARG A O 1
ATOM 1265 N N . GLU A 1 88 ? 14.374 3.342 18.381 1.00 39.31 258 GLU A N 1
ATOM 1266 C CA . GLU A 1 88 ? 14.908 2.246 19.149 1.00 46.74 258 GLU A CA 1
ATOM 1267 C C . GLU A 1 88 ? 14.228 2.109 20.486 1.00 46.80 258 GLU A C 1
ATOM 1268 O O . GLU A 1 88 ? 14.144 3.066 21.236 1.00 48.83 258 GLU A O 1
ATOM 1280 N N . GLY A 1 89 ? 13.723 0.912 20.753 1.00 43.12 259 GLY A N 1
ATOM 1281 C CA . GLY A 1 89 ? 13.059 0.598 21.994 1.00 45.60 259 GLY A CA 1
ATOM 1282 C C . GLY A 1 89 ? 11.538 0.592 21.906 1.00 49.60 259 GLY A C 1
ATOM 1283 O O . GLY A 1 89 ? 10.858 0.270 22.909 1.00 45.88 259 GLY A O 1
ATOM 1287 N N . TYR A 1 90 ? 10.989 0.967 20.743 1.00 42.61 260 TYR A N 1
ATOM 1288 C CA . TYR A 1 90 ? 9.549 1.042 20.578 1.00 37.53 260 TYR A CA 1
ATOM 1289 C C . TYR A 1 90 ? 9.123 0.308 19.336 1.00 37.81 260 TYR A C 1
ATOM 1290 O O . TYR A 1 90 ? 9.806 0.320 18.325 1.00 40.93 260 TYR A O 1
ATOM 1308 N N . LYS A 1 91 ? 7.962 -0.319 19.440 1.00 40.90 261 LYS A N 1
ATOM 1309 C CA . LYS A 1 91 ? 7.283 -0.940 18.353 1.00 42.00 261 LYS A CA 1
ATOM 1310 C C . LYS A 1 91 ? 6.081 -0.076 18.012 1.00 38.10 261 LYS A C 1
ATOM 1311 O O . LYS A 1 91 ? 5.836 0.969 18.622 1.00 34.89 261 LYS A O 1
ATOM 1330 N N . THR A 1 92 ? 5.353 -0.524 17.014 1.00 35.76 262 THR A N 1
ATOM 1331 C CA . THR A 1 92 ? 4.201 0.192 16.515 1.00 39.69 262 THR A CA 1
ATOM 1332 C C . THR A 1 92 ? 3.159 0.563 17.586 1.00 37.42 262 THR A C 1
ATOM 1333 O O . THR A 1 92 ? 2.787 -0.243 18.468 1.00 33.52 262 THR A O 1
ATOM 1344 N N . GLN A 1 93 ? 2.719 1.821 17.536 1.00 31.26 263 GLN A N 1
ATOM 1345 C CA . GLN A 1 93 ? 1.775 2.320 18.521 1.00 31.63 263 GLN A CA 1
ATOM 1346 C C . GLN A 1 93 ? 0.327 2.090 18.105 1.00 33.46 263 GLN A C 1
ATOM 1347 O O . GLN A 1 93 ? -0.489 3.004 18.053 1.00 32.65 263 GLN A O 1
ATOM 1361 N N . ASN A 1 94 ? -0.032 0.842 17.850 1.00 33.91 264 ASN A N 1
ATOM 1362 C CA . ASN A 1 94 ? -1.393 0.582 17.375 1.00 35.70 264 ASN A CA 1
ATOM 1363 C C . ASN A 1 94 ? -2.491 0.935 18.415 1.00 34.08 264 ASN A C 1
ATOM 1364 O O . ASN A 1 94 ? -3.626 1.240 18.037 1.00 37.70 264 ASN A O 1
ATOM 1375 N N . GLN A 1 95 ? -2.163 0.961 19.707 1.00 34.82 265 GLN A N 1
ATOM 1376 C CA . GLN A 1 95 ? -3.146 1.333 20.724 1.00 35.90 265 GLN A CA 1
ATOM 1377 C C . GLN A 1 95 ? -2.794 2.623 21.413 1.00 35.27 265 GLN A C 1
ATOM 1378 O O . GLN A 1 95 ? -3.048 2.814 22.627 1.00 33.27 265 GLN A O 1
ATOM 1392 N N . GLY A 1 96 ? -2.224 3.542 20.633 1.00 36.30 266 GLY A N 1
ATOM 1393 C CA . GLY A 1 96 ? -2.020 4.890 21.104 1.00 32.45 266 GLY A CA 1
ATOM 1394 C C . GLY A 1 96 ? -3.357 5.568 21.136 1.00 31.43 266 GLY A C 1
ATOM 1395 O O . GLY A 1 96 ? -4.351 5.023 20.661 1.00 33.44 266 GLY A O 1
ATOM 1399 N N . PRO A 1 97 ? -3.399 6.788 21.672 1.00 31.59 267 PRO A N 1
ATOM 1400 C CA . PRO A 1 97 ? -4.630 7.521 21.816 1.00 29.99 267 PRO A CA 1
ATOM 1401 C C . PRO A 1 97 ? -5.065 8.240 20.547 1.00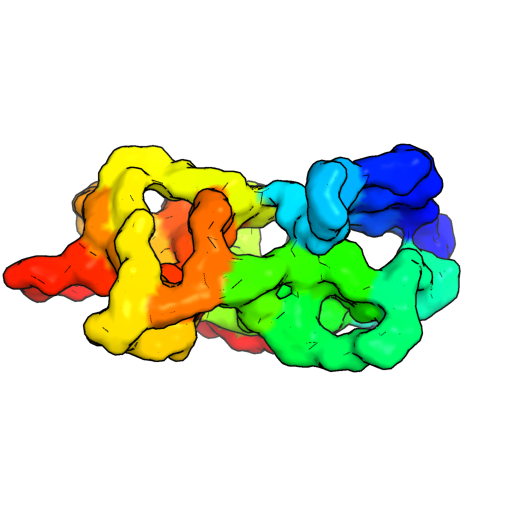 34.74 267 PRO A C 1
ATOM 1402 O O . PRO A 1 97 ? -5.244 9.457 20.574 1.00 29.64 267 PRO A O 1
ATOM 1413 N N . TRP A 1 98 ? -5.313 7.468 19.482 1.00 31.72 268 TRP A N 1
ATOM 1414 C CA . TRP A 1 98 ? -5.582 7.986 18.137 1.00 33.73 268 TRP A CA 1
ATOM 1415 C C . TRP A 1 98 ? -6.943 8.589 17.879 1.00 36.97 268 TRP A C 1
ATOM 1416 O O . TRP A 1 98 ? -7.189 9.066 16.770 1.00 36.19 268 TRP A O 1
ATOM 1437 N N . ASP A 1 99 ? -7.815 8.592 18.892 1.00 42.63 269 ASP A N 1
ATOM 1438 C CA . ASP A 1 99 ? -9.097 9.284 18.838 1.00 42.31 269 ASP A CA 1
ATOM 1439 C C . ASP A 1 99 ? -9.082 10.652 19.470 1.00 36.65 269 ASP A C 1
ATOM 1440 O O . ASP A 1 99 ? -10.076 11.331 19.448 1.00 42.12 269 ASP A O 1
ATOM 1449 N N . GLU A 1 100 ? -7.962 11.083 19.998 1.00 39.16 270 GLU A N 1
ATOM 1450 C CA . GLU A 1 100 ? -7.883 12.404 20.599 1.00 38.72 270 GLU A CA 1
ATOM 1451 C C . GLU A 1 100 ? -7.709 13.478 19.526 1.00 37.77 270 GLU A C 1
ATOM 1452 O O . GLU A 1 100 ? -7.402 13.163 18.383 1.00 33.04 270 GLU A O 1
ATOM 1464 N N . ASN A 1 101 ? -7.963 14.726 19.901 1.00 38.49 271 ASN A N 1
ATOM 1465 C CA . ASN A 1 101 ? -7.707 15.882 19.044 1.00 38.38 271 ASN A CA 1
ATOM 1466 C C . ASN A 1 101 ? -6.376 16.498 19.383 1.00 40.26 271 ASN A C 1
ATOM 1467 O O . ASN A 1 101 ? -5.847 16.322 20.511 1.00 40.34 271 ASN A O 1
ATOM 1478 N N . GLY A 1 102 ? -5.811 17.185 18.384 1.00 35.40 272 GLY A N 1
ATOM 1479 C CA . GLY A 1 102 ? -4.553 17.900 18.526 1.00 34.96 272 GLY A CA 1
ATOM 1480 C C . GLY A 1 102 ? -3.369 17.080 19.017 1.00 33.17 272 GLY A C 1
ATOM 1481 O O . GLY A 1 102 ? -2.600 17.515 19.894 1.00 32.61 272 GLY A O 1
ATOM 1485 N N . ILE A 1 103 ? -3.215 15.904 18.438 1.00 30.09 273 ILE A N 1
ATOM 1486 C CA . ILE A 1 103 ? -2.157 15.004 18.810 1.00 27.80 273 ILE A CA 1
ATOM 1487 C C . ILE A 1 103 ? -0.774 15.449 18.319 1.00 28.95 273 ILE A C 1
ATOM 1488 O O . ILE A 1 103 ? -0.540 15.676 17.108 1.00 29.31 273 ILE A O 1
ATOM 1504 N N . VAL A 1 104 ? 0.150 15.569 19.280 1.00 27.44 274 VAL A N 1
ATOM 1505 C CA . VAL A 1 104 ? 1.564 15.660 19.016 1.00 28.11 274 VAL A CA 1
ATOM 1506 C C . VAL A 1 104 ? 2.309 14.555 19.745 1.00 29.43 274 VAL A C 1
ATOM 1507 O O . VAL A 1 104 ? 2.245 14.462 20.961 1.00 28.48 274 VAL A O 1
ATOM 1520 N N . LEU A 1 105 ? 3.060 13.776 18.981 1.00 30.13 275 LEU A N 1
ATOM 1521 C CA . LEU A 1 105 ? 3.904 12.703 19.479 1.00 32.08 275 LEU A CA 1
ATOM 1522 C C . LEU A 1 105 ? 5.353 13.198 19.490 1.00 33.05 275 LEU A C 1
ATOM 1523 O O . LEU A 1 105 ? 5.872 13.647 18.430 1.00 32.45 275 LEU A O 1
ATOM 1539 N N . ASP A 1 106 ? 6.004 13.138 20.650 1.00 30.47 276 ASP A N 1
ATOM 1540 C CA . ASP A 1 106 ? 7.434 13.363 20.722 1.00 34.22 276 ASP A CA 1
ATOM 1541 C C . ASP A 1 106 ? 8.074 12.468 21.805 1.00 35.34 276 ASP A C 1
ATOM 1542 O O . ASP A 1 106 ? 7.443 11.504 22.290 1.00 31.10 276 ASP A O 1
ATOM 1551 N N . PHE A 1 107 ? 9.338 12.737 22.122 1.00 31.36 277 PHE A N 1
ATOM 1552 C CA . PHE A 1 107 ? 10.079 11.889 23.023 1.00 31.65 277 PHE A CA 1
ATOM 1553 C C . PHE A 1 107 ? 10.584 12.772 24.102 1.00 33.90 277 PHE A C 1
ATOM 1554 O O . PHE A 1 107 ? 11.636 13.378 23.976 1.00 35.23 277 PHE A O 1
ATOM 1571 N N . ASP A 1 108 ? 9.760 12.873 25.143 1.00 32.89 278 ASP A N 1
ATOM 1572 C CA . ASP A 1 108 ? 10.017 13.705 26.325 1.00 36.00 278 ASP A CA 1
ATOM 1573 C C . ASP A 1 108 ? 9.093 13.194 27.457 1.00 32.25 278 ASP A C 1
ATOM 1574 O O . ASP A 1 108 ? 8.232 12.405 27.202 1.00 31.26 278 ASP A O 1
ATOM 1583 N N . TYR A 1 109 ? 9.332 13.594 28.691 1.00 34.24 279 TYR A N 1
ATOM 1584 C CA . TYR A 1 109 ? 8.508 13.195 29.852 1.00 33.01 279 TYR A CA 1
ATOM 1585 C C . TYR A 1 109 ? 7.205 13.984 29.860 1.00 37.57 279 TYR A C 1
ATOM 1586 O O . TYR A 1 109 ? 7.226 15.182 29.533 1.00 34.11 279 TYR A O 1
ATOM 1604 N N . CYS A 1 110 ? 6.085 13.308 30.188 1.00 35.78 280 CYS A N 1
ATOM 1605 C CA . CYS A 1 110 ? 4.854 13.990 30.501 1.00 33.75 280 CYS A CA 1
ATOM 1606 C C . CYS A 1 110 ? 5.113 14.799 31.776 1.00 37.52 280 CYS A C 1
ATOM 1607 O O . CYS A 1 110 ? 5.839 14.329 32.684 1.00 34.04 280 CYS A O 1
ATOM 1614 N N . PRO A 1 111 ? 4.571 16.026 31.845 1.00 35.89 281 PRO A N 1
ATOM 1615 C CA . PRO A 1 111 ? 4.867 16.875 33.005 1.00 37.95 281 PRO A CA 1
ATOM 1616 C C . PRO A 1 111 ? 4.556 16.220 34.376 1.00 39.74 281 PRO A C 1
ATOM 1617 O O . PRO A 1 111 ? 3.464 15.638 34.563 1.00 40.76 281 PRO A O 1
ATOM 1628 N N . GLY A 1 112 ? 5.522 16.311 35.290 1.00 38.99 282 GLY A N 1
ATOM 1629 C CA . GLY A 1 112 ? 5.410 15.806 36.665 1.00 37.26 282 GLY A CA 1
ATOM 1630 C C . GLY A 1 112 ? 5.638 14.296 36.786 1.00 40.36 282 GLY A C 1
ATOM 1631 O O . GLY A 1 112 ? 5.346 13.701 37.829 1.00 38.37 282 GLY A O 1
ATOM 1635 N N . THR A 1 113 ? 6.112 13.657 35.716 1.00 39.82 283 THR A N 1
ATOM 1636 C CA . THR A 1 113 ? 6.272 12.200 35.726 1.00 37.49 283 THR A CA 1
ATOM 1637 C C . THR A 1 113 ? 7.730 11.802 35.546 1.00 39.40 283 THR A C 1
ATOM 1638 O O . THR A 1 113 ? 8.583 12.615 35.138 1.00 41.59 283 THR A O 1
ATOM 1649 N N . LYS A 1 114 ? 7.991 10.526 35.827 1.00 38.00 284 LYS A N 1
ATOM 1650 C CA . LYS A 1 114 ? 9.245 9.896 35.520 1.00 41.23 284 LYS A CA 1
ATOM 1651 C C . LYS A 1 114 ? 9.066 8.432 35.088 1.00 39.47 284 LYS A C 1
ATOM 1652 O O . LYS A 1 114 ? 8.092 7.777 35.452 1.00 43.34 284 LYS A O 1
ATOM 1671 N N . VAL A 1 115 ? 10.009 7.945 34.299 1.00 37.24 285 VAL A N 1
ATOM 1672 C CA . VAL A 1 115 ? 9.967 6.603 33.721 1.00 43.28 285 VAL A CA 1
ATOM 1673 C C . VAL A 1 115 ? 11.305 5.881 34.049 1.00 42.14 285 VAL A C 1
ATOM 1674 O O . VAL A 1 115 ? 12.393 6.466 33.872 1.00 38.48 285 VAL A O 1
ATOM 1687 N N . THR A 1 116 ? 11.201 4.640 34.536 1.00 39.75 286 THR A N 1
ATOM 1688 C CA . THR A 1 116 ? 12.347 3.777 34.833 1.00 44.18 286 THR A CA 1
ATOM 1689 C C . THR A 1 116 ? 12.330 2.544 33.949 1.00 42.55 286 THR A C 1
ATOM 1690 O O . THR A 1 116 ? 11.282 1.903 33.794 1.00 44.11 286 THR A O 1
ATOM 1701 N N . ILE A 1 117 ? 13.482 2.201 33.370 1.00 45.79 287 ILE A N 1
ATOM 1702 C CA . ILE A 1 117 ? 13.608 0.950 32.617 1.00 47.70 287 ILE A CA 1
ATOM 1703 C C . ILE A 1 117 ? 13.951 -0.203 33.575 1.00 45.84 287 ILE A C 1
ATOM 1704 O O . ILE A 1 117 ? 14.973 -0.189 34.187 1.00 50.17 287 ILE A O 1
ATOM 1720 N N . THR A 1 118 ? 13.103 -1.215 33.631 1.00 52.86 288 THR A N 1
ATOM 1721 C CA . THR A 1 118 ? 13.281 -2.371 34.510 1.00 54.10 288 THR A CA 1
ATOM 1722 C C . THR A 1 118 ? 12.476 -3.526 33.940 1.00 54.99 288 THR A C 1
ATOM 1723 O O . THR A 1 118 ? 11.321 -3.339 33.505 1.00 56.72 288 THR A O 1
ATOM 1734 N N . GLU A 1 119 ? 13.047 -4.728 33.975 1.00 56.57 289 GLU A N 1
ATOM 1735 C CA . GLU A 1 119 ? 12.298 -5.910 33.536 1.00 56.29 289 GLU A CA 1
ATOM 1736 C C . GLU A 1 119 ? 11.190 -6.304 34.535 1.00 52.67 289 GLU A C 1
ATOM 1737 O O . GLU A 1 119 ? 10.424 -7.191 34.228 1.00 50.87 289 GLU A O 1
ATOM 1749 N N . ASP A 1 120 ? 11.058 -5.641 35.685 1.00 51.78 290 ASP A N 1
ATOM 1750 C CA . ASP A 1 120 ? 9.847 -5.837 36.547 1.00 58.67 290 ASP A CA 1
ATOM 1751 C C . ASP A 1 120 ? 8.543 -5.383 35.906 1.00 58.07 290 ASP A C 1
ATOM 1752 O O . ASP A 1 120 ? 7.448 -5.877 36.249 1.00 52.63 290 ASP A O 1
ATOM 1761 N N . CYS A 1 121 ? 8.655 -4.428 34.988 1.00 57.38 291 CYS A N 1
ATOM 1762 C CA . CYS A 1 121 ? 7.489 -3.846 34.359 1.00 47.20 291 CYS A CA 1
ATOM 1763 C C . CYS A 1 121 ? 6.610 -4.885 33.715 1.00 44.14 291 CYS A C 1
ATOM 1764 O O . CYS A 1 121 ? 7.086 -5.919 33.242 1.00 44.86 291 CYS A O 1
ATOM 1771 N N . SER A 1 122 ? 5.313 -4.595 33.680 1.00 44.49 292 SER A N 1
ATOM 1772 C CA . SER A 1 122 ? 4.391 -5.325 32.828 1.00 47.47 292 SER A CA 1
ATOM 1773 C C . SER A 1 122 ? 4.670 -5.029 31.327 1.00 50.30 292 SER A C 1
ATOM 1774 O O . SER A 1 122 ? 5.448 -4.134 30.978 1.00 48.36 292 SER A O 1
ATOM 1782 N N . LYS A 1 123 ? 4.073 -5.830 30.453 1.00 48.61 293 LYS A N 1
ATOM 1783 C CA . LYS A 1 123 ? 4.337 -5.729 29.018 1.00 48.75 293 LYS A CA 1
ATOM 1784 C C . LYS A 1 123 ? 3.516 -4.587 28.351 1.00 48.37 293 LYS A C 1
ATOM 1785 O O . LYS A 1 123 ? 2.687 -3.931 29.000 1.00 41.19 293 LYS A O 1
ATOM 1804 N N . ARG A 1 124 ? 3.768 -4.383 27.053 1.00 43.75 294 ARG A N 1
ATOM 1805 C CA . ARG A 1 124 ? 2.993 -3.468 26.212 1.00 43.84 294 ARG A CA 1
ATOM 1806 C C . ARG A 1 124 ? 1.480 -3.676 26.360 1.00 43.44 294 ARG A C 1
ATOM 1807 O O . ARG A 1 124 ? 1.008 -4.801 26.346 1.00 49.64 294 ARG A O 1
ATOM 1828 N N . GLY A 1 125 ? 0.754 -2.587 26.536 1.00 39.14 295 GLY A N 1
ATOM 1829 C CA . GLY A 1 125 ? -0.706 -2.562 26.483 1.00 39.61 295 GLY A CA 1
ATOM 1830 C C . GLY A 1 125 ? -1.235 -1.194 25.991 1.00 42.35 295 GLY A C 1
ATOM 1831 O O . GLY A 1 125 ? -0.473 -0.349 25.460 1.00 38.71 295 GLY A O 1
ATOM 1835 N N . PRO A 1 126 ? -2.534 -0.960 26.154 1.00 39.72 296 PRO A N 1
ATOM 1836 C CA . PRO A 1 126 ? -3.078 0.320 25.659 1.00 37.17 296 PRO A CA 1
ATOM 1837 C C . PRO A 1 126 ? -2.439 1.526 26.333 1.00 38.05 296 PRO A C 1
ATOM 1838 O O . PRO A 1 126 ? -1.997 1.398 27.469 1.00 36.85 296 PRO A O 1
ATOM 1849 N N . SER A 1 127 ? -2.365 2.667 25.622 1.00 32.76 297 SER A N 1
ATOM 1850 C CA . SER A 1 127 ? -1.797 3.894 26.157 1.00 31.67 297 SER A CA 1
ATOM 1851 C C . SER A 1 127 ? -2.656 4.376 27.265 1.00 30.58 297 SER A C 1
ATOM 1852 O O . SER A 1 127 ? -3.871 4.336 27.145 1.00 36.41 297 SER A O 1
ATOM 1860 N N . VAL A 1 128 ? -2.005 4.894 28.305 1.00 30.65 298 VAL A N 1
ATOM 1861 C CA . VAL A 1 128 ? -2.647 5.334 29.520 1.00 29.52 298 VAL A CA 1
ATOM 1862 C C . VAL A 1 128 ? -2.379 6.830 29.631 1.00 31.39 298 VAL A C 1
ATOM 1863 O O . VAL A 1 128 ? -1.291 7.289 29.363 1.00 33.65 298 VAL A O 1
ATOM 1876 N N . ARG A 1 129 ? -3.378 7.577 30.028 1.00 30.64 299 ARG A N 1
ATOM 1877 C CA . ARG A 1 129 ? -3.249 8.994 30.275 1.00 33.58 299 ARG A CA 1
ATOM 1878 C C . ARG A 1 129 ? -2.643 9.215 31.629 1.00 33.14 299 ARG A C 1
ATOM 1879 O O . ARG A 1 129 ? -2.847 8.414 32.525 1.00 32.79 299 ARG A O 1
ATOM 1900 N N . THR A 1 130 ? -1.897 10.297 31.808 1.00 37.90 300 THR A N 1
ATOM 1901 C CA . THR A 1 130 ? -1.145 10.454 33.029 1.00 36.63 300 THR A CA 1
ATOM 1902 C C . THR A 1 130 ? -2.018 10.958 34.151 1.00 41.94 300 THR A C 1
ATOM 1903 O O . THR A 1 130 ? -1.566 10.992 35.273 1.00 39.18 300 THR A O 1
ATOM 1914 N N . THR A 1 131 ? -3.252 11.355 33.847 1.00 42.89 301 THR A N 1
ATOM 1915 C CA . THR A 1 131 ? -4.239 11.668 34.874 1.00 44.85 301 THR A CA 1
ATOM 1916 C C . THR A 1 131 ? -5.337 10.640 34.919 1.00 40.41 301 THR A C 1
ATOM 1917 O O . THR A 1 131 ? -5.823 10.182 33.905 1.00 38.30 301 THR A O 1
ATOM 1928 N N . THR A 1 132 ? -5.714 10.282 36.131 1.00 38.89 302 THR A N 1
ATOM 1929 C CA . THR A 1 132 ? -6.761 9.309 36.348 1.00 43.55 302 THR A CA 1
ATOM 1930 C C . THR A 1 132 ? -8.090 9.956 36.014 1.00 47.98 302 THR A C 1
ATOM 1931 O O . THR A 1 132 ? -8.179 11.161 35.843 1.00 42.34 302 THR A O 1
ATOM 1942 N N . ASP A 1 133 ? -9.119 9.121 35.993 1.00 53.88 303 ASP A N 1
ATOM 1943 C CA . ASP A 1 133 ? -10.496 9.510 35.771 1.00 60.25 303 ASP A CA 1
ATOM 1944 C C . ASP A 1 133 ? -10.924 10.716 36.622 1.00 60.81 303 ASP A C 1
ATOM 1945 O O . ASP A 1 133 ? -11.474 11.678 36.091 1.00 62.75 303 ASP A O 1
ATOM 1954 N N . SER A 1 134 ? -10.635 10.667 37.928 1.00 57.86 304 SER A N 1
ATOM 1955 C CA . SER A 1 134 ? -10.877 11.796 38.848 1.00 55.67 304 SER A CA 1
ATOM 1956 C C . SER A 1 134 ? -9.860 12.934 38.767 1.00 55.64 304 SER A C 1
ATOM 1957 O O . SER A 1 134 ? -10.028 13.939 39.456 1.00 59.16 304 SER A O 1
ATOM 1965 N N . GLY A 1 135 ? -8.781 12.761 38.005 1.00 54.57 305 GLY A N 1
ATOM 1966 C CA . GLY A 1 135 ? -7.845 13.838 37.715 1.00 51.09 305 GLY A CA 1
ATOM 1967 C C . GLY A 1 135 ? -6.545 13.838 38.520 1.00 50.88 305 GLY A C 1
ATOM 1968 O O . GLY A 1 135 ? -5.795 14.794 38.449 1.00 51.44 305 GLY A O 1
ATOM 1972 N N . LYS A 1 136 ? -6.254 12.777 39.261 1.00 47.26 306 LYS A N 1
ATOM 1973 C CA . LYS A 1 136 ? -4.962 12.664 39.937 1.00 47.11 306 LYS A CA 1
ATOM 1974 C C . LYS A 1 136 ? -3.850 12.305 38.950 1.00 42.67 306 LYS A C 1
ATOM 1975 O O . LYS A 1 136 ? -4.039 11.487 38.018 1.00 40.73 306 LYS A O 1
ATOM 1994 N N . LEU A 1 137 ? -2.678 12.872 39.204 1.00 43.53 307 LEU A N 1
ATOM 1995 C CA . LEU A 1 137 ? -1.475 12.614 38.402 1.00 43.63 307 LEU A CA 1
ATOM 1996 C C . LEU A 1 137 ? -0.794 11.333 38.815 1.00 42.30 307 LEU A C 1
ATOM 1997 O O . LEU A 1 137 ? -0.399 11.217 39.947 1.00 45.17 307 LEU A O 1
ATOM 2013 N N . ILE A 1 138 ? -0.634 10.387 37.902 1.00 38.03 308 ILE A N 1
ATOM 2014 C CA . ILE A 1 138 ? 0.218 9.212 38.125 1.00 40.53 308 ILE A CA 1
ATOM 2015 C C . ILE A 1 138 ? 1.706 9.590 37.866 1.00 42.32 308 ILE A C 1
ATOM 2016 O O . ILE A 1 138 ? 2.086 9.909 36.725 1.00 39.53 308 ILE A O 1
ATOM 2032 N N . THR A 1 139 ? 2.542 9.588 38.900 1.00 37.84 309 THR A N 1
ATOM 2033 C CA . THR A 1 139 ? 3.880 10.174 38.797 1.00 39.99 309 THR A CA 1
ATOM 2034 C C . THR A 1 139 ? 4.965 9.201 38.322 1.00 39.51 309 THR A C 1
ATOM 2035 O O . THR A 1 139 ? 5.990 9.630 37.793 1.00 36.87 309 THR A O 1
ATOM 2046 N N . ASP A 1 140 ? 4.774 7.901 38.531 1.00 37.22 310 ASP A N 1
ATOM 2047 C CA . ASP A 1 140 ? 5.847 6.929 38.283 1.00 39.22 310 ASP A CA 1
ATOM 2048 C C . ASP A 1 140 ? 5.427 5.907 37.278 1.00 35.96 310 ASP A C 1
ATOM 2049 O O . ASP A 1 140 ? 4.298 5.443 37.317 1.00 33.89 310 ASP A O 1
ATOM 2058 N N . TRP A 1 141 ? 6.354 5.536 36.406 1.00 34.64 311 TRP A N 1
ATOM 2059 C CA . TRP A 1 141 ? 6.039 4.724 35.248 1.00 35.86 311 TRP A CA 1
ATOM 2060 C C . TRP A 1 141 ? 7.219 3.805 34.998 1.00 35.60 311 TRP A C 1
ATOM 2061 O O . TRP A 1 141 ? 8.316 4.078 35.440 1.00 35.05 311 TRP A O 1
ATOM 2082 N N . CYS A 1 142 ? 7.008 2.735 34.262 1.00 34.89 312 CYS A N 1
ATOM 2083 C CA . CYS A 1 142 ? 8.117 1.910 33.866 1.00 40.08 312 CYS A CA 1
ATOM 2084 C C . CYS A 1 142 ? 7.938 1.364 32.495 1.00 39.59 312 CYS A C 1
ATOM 2085 O O . CYS A 1 142 ? 6.822 1.340 31.931 1.00 38.47 312 CYS A O 1
ATOM 2092 N N . CYS A 1 143 ? 9.046 0.858 31.971 1.00 37.76 313 CYS A N 1
ATOM 2093 C CA . CYS A 1 143 ? 8.984 0.042 30.763 1.00 38.94 313 CYS A CA 1
ATOM 2094 C C . CYS A 1 143 ? 10.036 -1.061 30.847 1.00 36.60 313 CYS A C 1
ATOM 2095 O O . CYS A 1 143 ? 11.108 -0.862 31.415 1.00 40.93 313 CYS A O 1
ATOM 2102 N N . ARG A 1 144 ? 9.752 -2.200 30.230 1.00 43.32 314 ARG A N 1
ATOM 2103 C CA . ARG A 1 144 ? 10.701 -3.339 30.206 1.00 46.88 314 ARG A CA 1
ATOM 2104 C C . ARG A 1 144 ? 12.041 -3.044 29.557 1.00 49.56 314 ARG A C 1
ATOM 2105 O O . ARG A 1 144 ? 13.097 -3.343 30.122 1.00 56.82 314 ARG A O 1
ATOM 2126 N N . SER A 1 145 ? 11.996 -2.468 28.364 1.00 49.65 315 SER A N 1
ATOM 2127 C CA . SER A 1 145 ? 13.211 -2.138 27.611 1.00 49.45 315 SER A CA 1
ATOM 2128 C C . SER A 1 145 ? 12.991 -1.092 26.518 1.00 50.31 315 SER A C 1
ATOM 2129 O O . SER A 1 145 ? 13.537 -1.226 25.427 1.00 51.25 315 SER A O 1
ATOM 2137 N N . CYS A 1 146 ? 12.186 -0.069 26.806 1.00 47.04 316 CYS A N 1
ATOM 2138 C CA . CYS A 1 146 ? 12.062 1.101 25.935 1.00 45.03 316 CYS A CA 1
ATOM 2139 C C . CYS A 1 146 ? 13.322 1.959 26.143 1.00 42.30 316 CYS A C 1
ATOM 2140 O O . CYS A 1 146 ? 14.080 1.705 27.055 1.00 42.99 316 CYS A O 1
ATOM 2147 N N . SER A 1 147 ? 13.561 2.941 25.281 1.00 42.79 317 SER A N 1
ATOM 2148 C CA . SER A 1 147 ? 14.657 3.906 25.461 1.00 38.16 317 SER A CA 1
ATOM 2149 C C . SER A 1 147 ? 14.106 5.165 26.035 1.00 38.44 317 SER A C 1
ATOM 2150 O O . SER A 1 147 ? 12.916 5.449 25.893 1.00 42.11 317 SER A O 1
ATOM 2158 N N . LEU A 1 148 ? 14.974 5.949 26.658 1.00 43.00 318 LEU A N 1
ATOM 2159 C CA . LEU A 1 148 ? 14.614 7.283 27.133 1.00 41.20 318 LEU A CA 1
ATOM 2160 C C . LEU A 1 148 ? 15.308 8.338 26.295 1.00 38.56 318 LEU A C 1
ATOM 2161 O O . LEU A 1 148 ? 16.402 8.095 25.790 1.00 42.21 318 LEU A O 1
ATOM 2177 N N . PRO A 1 149 ? 14.713 9.517 26.124 1.00 38.70 319 PRO A N 1
ATOM 2178 C CA . PRO A 1 149 ? 13.423 9.932 26.708 1.00 35.39 319 PRO A CA 1
ATOM 2179 C C . PRO A 1 149 ? 12.205 9.198 26.157 1.00 33.44 319 PRO A C 1
ATOM 2180 O O . PRO A 1 149 ? 12.249 8.705 25.016 1.00 34.45 319 PRO A O 1
ATOM 2191 N N . PRO A 1 150 ? 11.151 9.059 26.976 1.00 31.88 320 PRO A N 1
ATOM 2192 C CA . PRO A 1 150 ? 9.986 8.215 26.674 1.00 31.14 320 PRO A CA 1
ATOM 2193 C C . PRO A 1 150 ? 9.093 8.736 25.524 1.00 32.03 320 PRO A C 1
ATOM 2194 O O . PRO A 1 150 ? 9.014 9.929 25.314 1.00 31.59 320 PRO A O 1
ATOM 2205 N N . LEU A 1 151 ? 8.450 7.830 24.798 1.00 32.41 321 LEU A N 1
ATOM 2206 C CA . LEU A 1 151 ? 7.419 8.166 23.784 1.00 32.87 321 LEU A CA 1
ATOM 2207 C C . LEU A 1 151 ? 6.135 8.697 24.479 1.00 32.58 321 LEU A C 1
ATOM 2208 O O . LEU A 1 151 ? 5.563 8.025 25.308 1.00 28.52 321 LEU A O 1
ATOM 2224 N N . ARG A 1 152 ? 5.735 9.924 24.149 1.00 29.75 322 ARG A N 1
ATOM 2225 C CA . ARG A 1 152 ? 4.580 10.543 24.692 1.00 30.32 322 ARG A CA 1
ATOM 2226 C C . ARG A 1 152 ? 3.709 11.157 23.623 1.00 30.64 322 ARG A C 1
ATOM 2227 O O . ARG A 1 152 ? 4.182 11.542 22.552 1.00 29.56 322 ARG A O 1
ATOM 2248 N N . PHE A 1 153 ? 2.403 11.171 23.926 1.00 29.03 323 PHE A N 1
ATOM 2249 C CA . PHE A 1 153 ? 1.400 11.817 23.116 1.00 30.62 323 PHE A CA 1
ATOM 2250 C C . PHE A 1 153 ? 0.815 12.947 23.945 1.00 28.91 323 PHE A C 1
ATOM 2251 O O . PHE A 1 153 ? 0.315 12.677 25.015 1.00 31.92 323 PHE A O 1
ATOM 2268 N N . ARG A 1 154 ? 0.933 14.197 23.475 1.00 30.79 324 ARG A N 1
ATOM 2269 C CA . ARG A 1 154 ? 0.226 15.352 24.019 1.00 33.67 324 ARG A CA 1
ATOM 2270 C C . ARG A 1 154 ? -1.062 15.553 23.186 1.00 35.00 324 ARG A C 1
ATOM 2271 O O . ARG A 1 154 ? -1.062 15.496 21.952 1.00 36.62 324 ARG A O 1
ATOM 2292 N N . THR A 1 155 ? -2.176 15.736 23.861 1.00 37.08 325 THR A N 1
ATOM 2293 C CA . THR A 1 155 ? -3.509 15.811 23.223 1.00 35.60 325 THR A CA 1
ATOM 2294 C C . THR A 1 155 ? -4.319 16.877 23.913 1.00 36.62 325 THR A C 1
ATOM 2295 O O . THR A 1 155 ? -3.923 17.392 24.964 1.00 35.95 325 THR A O 1
ATOM 2306 N N . GLU A 1 156 ? -5.420 17.268 23.305 1.00 39.83 326 GLU A N 1
ATOM 2307 C CA . GLU A 1 156 ? -6.254 18.281 23.936 1.00 43.97 326 GLU A CA 1
ATOM 2308 C C . GLU A 1 156 ? -6.862 17.848 25.275 1.00 43.78 326 GLU A C 1
ATOM 2309 O O . GLU A 1 156 ? -7.273 18.711 26.016 1.00 40.08 326 GLU A O 1
ATOM 2321 N N . ASN A 1 157 ? -6.826 16.551 25.587 1.00 43.47 327 ASN A N 1
ATOM 2322 C CA . ASN A 1 157 ? -7.266 15.954 26.872 1.00 51.10 327 ASN A CA 1
ATOM 2323 C C . ASN A 1 157 ? -6.191 15.483 27.887 1.00 49.15 327 ASN A C 1
ATOM 2324 O O . ASN A 1 157 ? -6.509 14.819 28.843 1.00 60.68 327 ASN A O 1
ATOM 2335 N N . GLY A 1 158 ? -4.938 15.843 27.702 1.00 45.93 328 GLY A N 1
ATOM 2336 C CA . GLY A 1 158 ? -3.869 15.460 28.615 1.00 41.56 328 GLY A CA 1
ATOM 2337 C C . GLY A 1 158 ? -2.699 14.857 27.880 1.00 36.74 328 GLY A C 1
ATOM 2338 O O . GLY A 1 158 ? -2.630 14.865 26.646 1.00 33.94 328 GLY A O 1
ATOM 2342 N N . CYS A 1 159 ? -1.815 14.277 28.660 1.00 32.18 329 CYS A N 1
ATOM 2343 C CA . CYS A 1 159 ? -0.615 1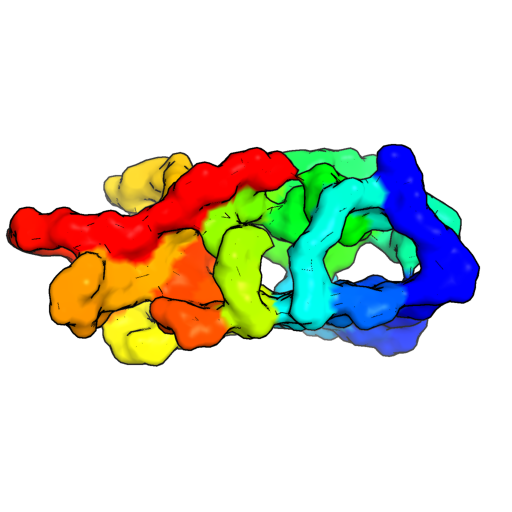3.643 28.166 1.00 32.33 329 CYS A CA 1
ATOM 2344 C C . CYS A 1 159 ? -0.775 12.156 28.376 1.00 30.17 329 CYS A C 1
ATOM 2345 O O . CYS A 1 159 ? -1.326 11.745 29.406 1.00 34.58 329 CYS A O 1
ATOM 2352 N N . TRP A 1 160 ? -0.314 11.363 27.408 1.00 31.13 330 TRP A N 1
ATOM 2353 C CA . TRP A 1 160 ? -0.398 9.883 27.381 1.00 28.89 330 TRP A CA 1
ATOM 2354 C C . TRP A 1 160 ? 0.988 9.280 27.044 1.00 32.15 330 TRP A C 1
ATOM 2355 O O . TRP A 1 160 ? 1.789 9.885 26.309 1.00 36.81 330 TRP A O 1
ATOM 2376 N N . TYR A 1 161 ? 1.302 8.087 27.549 1.00 31.46 331 TYR A N 1
ATOM 2377 C CA . TYR A 1 161 ? 2.556 7.497 27.181 1.00 30.24 331 TYR A CA 1
ATOM 2378 C C . TYR A 1 161 ? 2.354 6.441 26.148 1.00 29.08 331 TYR A C 1
ATOM 2379 O O . TYR A 1 161 ? 1.262 5.912 25.996 1.00 28.62 331 TYR A O 1
ATOM 2396 N N . GLY A 1 162 ? 3.451 6.064 25.502 1.00 27.46 332 GLY A N 1
ATOM 2397 C CA . GLY A 1 162 ? 3.422 4.991 24.519 1.00 30.82 332 GLY A CA 1
ATOM 2398 C C . GLY A 1 162 ? 3.092 3.667 25.220 1.00 32.07 332 GLY A C 1
ATOM 2399 O O . GLY A 1 162 ? 3.178 3.551 26.469 1.00 31.02 332 GLY A O 1
ATOM 2403 N N . MET A 1 163 ? 2.780 2.669 24.406 1.00 33.68 333 MET A N 1
ATOM 2404 C CA . MET A 1 163 ? 2.248 1.379 24.857 1.00 32.78 333 MET A CA 1
ATOM 2405 C C . MET A 1 163 ? 3.184 0.661 25.812 1.00 33.33 333 MET A C 1
ATOM 2406 O O . MET A 1 163 ? 2.739 -0.001 26.713 1.00 41.83 333 MET A O 1
ATOM 2420 N N . GLU A 1 164 ? 4.474 0.814 25.588 1.00 33.49 334 GLU A N 1
ATOM 2421 C CA . GLU A 1 164 ? 5.518 0.167 26.351 1.00 37.48 334 GLU A CA 1
ATOM 2422 C C . GLU A 1 164 ? 5.579 0.647 27.793 1.00 38.93 334 GLU A C 1
ATOM 2423 O O . GLU A 1 164 ? 6.047 -0.103 28.646 1.00 36.58 334 GLU A O 1
ATOM 2435 N N . ILE A 1 165 ? 5.144 1.899 28.038 1.00 32.88 335 ILE A N 1
ATOM 2436 C CA . ILE A 1 165 ? 5.346 2.605 29.282 1.00 32.07 335 ILE A CA 1
ATOM 2437 C C . ILE A 1 165 ? 4.099 2.459 30.156 1.00 35.95 335 ILE A C 1
ATOM 2438 O O . ILE A 1 165 ? 3.015 2.924 29.792 1.00 37.54 335 ILE A O 1
ATOM 2454 N N . ARG A 1 166 ? 4.250 1.799 31.308 1.00 36.42 336 ARG A N 1
ATOM 2455 C CA . ARG A 1 166 ? 3.122 1.423 32.126 1.00 34.79 336 ARG A CA 1
ATOM 2456 C C . ARG A 1 166 ? 3.159 2.167 33.445 1.00 31.42 336 ARG A C 1
ATOM 2457 O O . ARG A 1 166 ? 4.206 2.401 33.970 1.00 33.97 336 ARG A O 1
ATOM 2478 N N . PRO A 1 167 ? 1.989 2.555 33.972 1.00 32.79 337 PRO A N 1
ATOM 2479 C CA . PRO A 1 167 ? 1.891 3.298 35.215 1.00 34.53 337 PRO A CA 1
ATOM 2480 C C . PRO A 1 167 ? 2.266 2.418 36.440 1.00 38.19 337 PRO A C 1
ATOM 2481 O O . PRO A 1 167 ? 2.024 1.203 36.415 1.00 37.46 337 PRO A O 1
ATOM 2492 N N . VAL A 1 168 ? 2.837 3.037 37.469 1.00 41.70 338 VAL A N 1
ATOM 2493 C CA . VAL A 1 168 ? 3.299 2.330 38.688 1.00 46.93 338 VAL A CA 1
ATOM 2494 C C . VAL A 1 168 ? 2.452 2.914 39.769 1.00 48.01 338 VAL A C 1
ATOM 2495 O O . VAL A 1 168 ? 2.603 4.086 40.092 1.00 52.17 338 VAL A O 1
ATOM 2508 N N . MET A 1 169 ? 1.530 2.108 40.285 1.00 47.08 339 MET A N 1
ATOM 2509 C CA . MET A 1 169 ? 0.592 2.534 41.325 1.00 48.96 339 MET A CA 1
ATOM 2510 C C . MET A 1 169 ? 0.666 1.620 42.568 1.00 47.01 339 MET A C 1
ATOM 2511 O O . MET A 1 169 ? 0.950 0.409 42.484 1.00 45.23 339 MET A O 1
ATOM 2525 N N . HIS A 1 170 ? 0.410 2.238 43.706 1.00 46.68 340 HIS A N 1
ATOM 2526 C CA . HIS A 1 170 ? 0.443 1.613 45.007 1.00 49.19 340 HIS A CA 1
ATOM 2527 C C . HIS A 1 170 ? -0.897 1.513 45.675 1.00 52.49 340 HIS A C 1
ATOM 2528 O O . HIS A 1 170 ? -0.970 0.939 46.753 1.00 59.63 340 HIS A O 1
ATOM 2543 N N . ASP A 1 171 ? -1.942 2.047 45.049 1.00 50.42 341 ASP A N 1
ATOM 2544 C CA . ASP A 1 171 ? -3.332 1.854 45.518 1.00 58.62 341 ASP A CA 1
ATOM 2545 C C . ASP A 1 171 ? -4.312 1.695 44.351 1.00 55.42 341 ASP A C 1
ATOM 2546 O O . ASP A 1 171 ? -3.902 1.729 43.196 1.00 52.33 341 ASP A O 1
ATOM 2555 N N 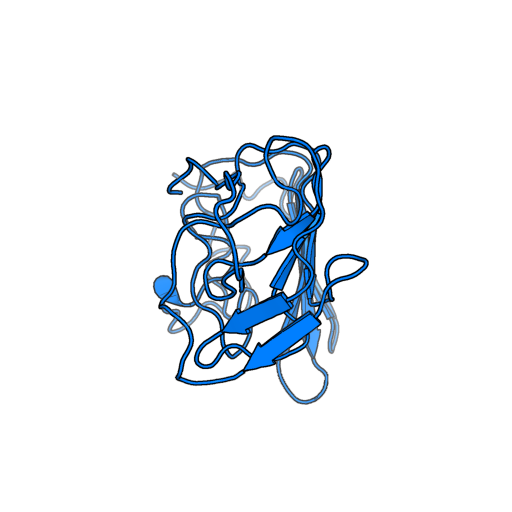. GLU A 1 172 ? -5.582 1.460 44.677 1.00 54.01 342 GLU A N 1
ATOM 2556 C CA . GLU A 1 172 ? -6.660 1.335 43.693 1.00 59.12 342 GLU A CA 1
ATOM 2557 C C . GLU A 1 172 ? -6.866 2.666 42.984 1.00 59.37 342 GLU A C 1
ATOM 2558 O O . GLU A 1 172 ? -7.016 3.707 43.617 1.00 57.23 342 GLU A O 1
ATOM 2570 N N . THR A 1 173 ? -6.876 2.627 41.667 1.00 56.76 343 THR A N 1
ATOM 2571 C CA . 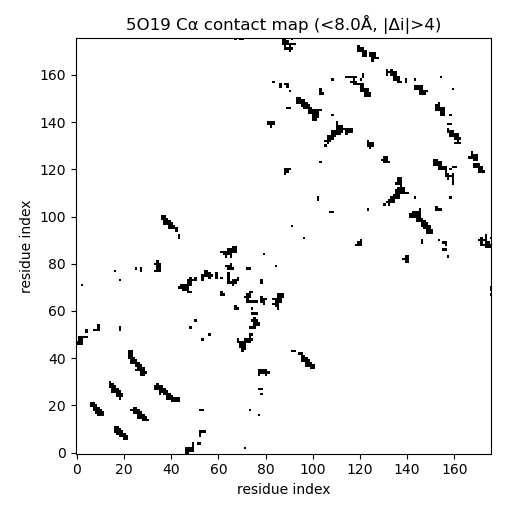THR A 1 173 ? -7.088 3.834 40.874 1.00 54.50 343 THR A CA 1
ATOM 2572 C C . THR A 1 173 ? -7.747 3.413 39.568 1.00 48.58 343 THR A C 1
ATOM 2573 O O . THR A 1 173 ? -7.498 2.316 39.053 1.00 52.86 343 THR A O 1
ATOM 2584 N N . THR A 1 174 ? -8.600 4.280 39.057 1.00 44.49 344 THR A N 1
ATOM 2585 C CA . THR A 1 174 ? -9.228 4.099 37.766 1.00 49.94 344 THR A CA 1
ATOM 2586 C C . THR A 1 174 ? -8.347 4.796 36.709 1.00 45.31 344 THR A C 1
ATOM 2587 O O . THR A 1 174 ? -8.073 5.984 36.807 1.00 47.14 344 THR A O 1
ATOM 2598 N N . LEU A 1 175 ? -7.924 4.030 35.714 1.00 46.95 345 LEU A N 1
ATOM 2599 C CA . LEU A 1 175 ? -7.065 4.491 34.641 1.00 43.90 345 LEU A CA 1
ATOM 2600 C C . LEU A 1 175 ? -7.922 4.894 33.442 1.00 42.58 345 LEU A C 1
ATOM 2601 O O . LEU A 1 175 ? -8.951 4.275 33.190 1.00 43.12 345 LEU A O 1
ATOM 2617 N N . VAL A 1 176 ? -7.516 5.958 32.736 1.00 36.73 346 VAL A N 1
ATOM 2618 C CA . VAL A 1 176 ? -8.074 6.287 31.440 1.00 36.16 346 VAL A CA 1
ATOM 2619 C C . VAL A 1 176 ? -7.112 5.767 30.377 1.00 37.92 346 VAL A C 1
ATOM 2620 O O . VAL A 1 176 ? -5.976 6.204 30.300 1.00 37.12 346 VAL A O 1
ATOM 2633 N N . ARG A 1 177 ? -7.576 4.821 29.570 1.00 37.21 347 ARG A N 1
ATOM 2634 C CA . ARG A 1 177 ? -6.745 4.121 28.638 1.00 39.46 347 ARG A CA 1
ATOM 2635 C C . ARG A 1 177 ? -7.329 4.211 27.246 1.00 39.91 347 ARG A C 1
ATOM 2636 O O . ARG A 1 177 ? -8.530 4.319 27.085 1.00 39.85 347 ARG A O 1
ATOM 2657 N N . SER A 1 178 ? -6.464 4.128 26.242 1.00 40.17 348 SER A N 1
ATOM 2658 C CA . SER A 1 178 ? -6.909 4.218 24.863 1.00 39.75 348 SER A CA 1
ATOM 2659 C C . SER A 1 178 ? -7.848 3.048 24.539 1.00 39.34 348 SER A C 1
ATOM 2660 O O . SER A 1 178 ? -7.547 1.930 24.847 1.00 32.96 348 SER A O 1
ATOM 2668 N N . GLN A 1 179 ? -8.945 3.343 23.862 1.00 39.81 349 GLN A N 1
ATOM 2669 C CA . GLN A 1 179 ? -9.871 2.337 23.365 1.00 45.93 349 GLN A CA 1
ATOM 2670 C C . GLN A 1 179 ? -9.637 1.992 21.920 1.00 48.04 349 GLN A C 1
ATOM 2671 O O . GLN A 1 179 ? -10.397 1.229 21.379 1.00 47.83 349 GLN A O 1
ATOM 2685 N N . VAL A 1 180 ? -8.604 2.546 21.296 1.00 47.04 350 VAL A N 1
ATOM 2686 C CA . VAL A 1 180 ? -8.353 2.356 19.875 1.00 50.27 350 VAL A CA 1
ATOM 2687 C C . VAL A 1 180 ? -7.394 1.206 19.607 1.00 44.84 350 VAL A C 1
ATOM 2688 O O . VAL A 1 180 ? -6.460 0.989 20.360 1.00 50.10 350 VAL A O 1
ATOM 2701 N N . ASP A 1 181 ? -7.617 0.509 18.498 1.00 45.45 351 ASP A N 1
ATOM 2702 C CA . ASP A 1 181 ? -6.617 -0.400 17.930 1.00 53.40 351 ASP A CA 1
ATOM 2703 C C . ASP A 1 181 ? -6.537 -0.089 16.418 1.00 57.61 351 ASP A C 1
ATOM 2704 O O . ASP A 1 181 ? -7.466 -0.377 15.695 1.00 60.90 351 ASP A O 1
ATOM 2713 N N . ALA A 1 182 ? -5.438 0.528 15.970 1.00 59.10 352 ALA A N 1
ATOM 2714 C CA . ALA A 1 182 ? -5.344 1.155 14.635 1.00 58.16 352 ALA A CA 1
ATOM 2715 C C . ALA A 1 182 ? -4.767 0.252 13.562 1.00 60.00 352 ALA A C 1
ATOM 2716 O O . ALA A 1 182 ? -4.114 -0.732 13.866 1.00 63.74 352 ALA A O 1
#

Radius of gyration: 16.06 Å; Cα contacts (8 Å, |Δi|>4): 447; chains: 1; bounding box: 35×24×51 Å

Nearest PDB structures (foldseek):
  5o36-assembly1_A  TM=1.002E+00  e=8.193E-35  Japanese encephalitis virus strain SA-14
  4oie-assembly1_A-2  TM=9.836E-01  e=2.522E-30  West Nile virus
  4o6d-assembly1_B  TM=9.868E-01  e=3.896E-30  West Nile virus
  4oii-assembly1_B  TM=9.847E-01  e=1.992E-29  West Nile virus
  8jkf-assembly1_a  TM=9.784E-01  e=4.844E-27  Zika virus

Organism: Japanese encephalitis virus (strain SA-14) (NCBI:txid11073)

InterPro domains:
  IPR000069 Envelope glycoprotein M, flavivirus [PF01004] (221-294)
  IPR000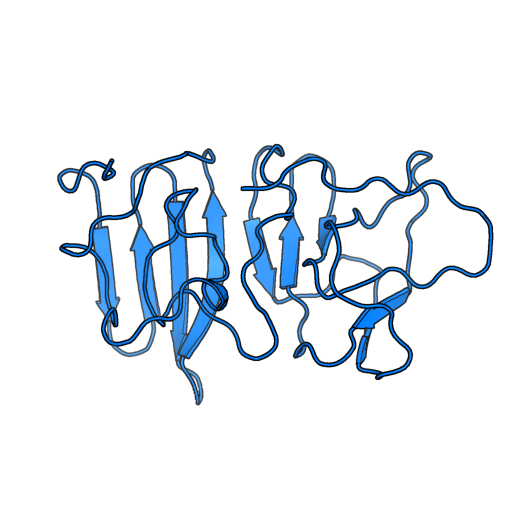208 RNA-directed RNA polymerase, fingers/palm subdomains, flavivirus [PF00972] (2780-3232)
  IPR000336 Flavivirus/Alphavirus glycoprotein, immunoglobulin-like domain superfamily [G3DSA:2.60.40.350] (588-695)
  IPR000404 Flavivirus non-structural protein NS4A [PF01350] (2129-2269)
  IPR000487 Non-structural protein NS2B, flavivirus [PF01002] (1379-1504)
  IPR000487 Non-structural protein NS2B, flavivirus [PS51527] (1374-1504)
  IPR000752 Flavivirus non-structural protein NS2A [PF01005] (1158-1289)
  IPR001122 Capsid protein C, flavivirus [PF01003] (6-123)
  IPR001157 Non-structural protein NS1, flavivirus [PF00948] (797-1146)
  IPR001528 Flavivirus non-structural protein NS4B [PF01349] (2273-2518)
  IPR001650 Helicase, C-terminal domain-like [PS51194] (1852-2017)
  IPR001650 Helicase, C-terminal domain-like [SM00490] (1874-1970)
  IPR001850 Non-structural protein NS3, peptidase S7, flavivirus [PF00949] (1522-1671)
  IPR001850 Non-structural protein NS3, peptidase S7, flavivirus [PS51528] (1505-1682)
  IPR002535 Flavivirus polyprotein propeptide [PF01570] (137-218)
  IPR002877 Ribosomal RNA methyltransferase, FtsJ domain [PF01728] (2582-2750)
  IPR007094 RNA-directed RNA polymerase, catalytic domain [PS50507] (3057-3209)
  IPR009003 Peptidase S1, PA clan [SSF50494] (1509-1672)
  IPR011492 Non-structural protein NS3-like, DEAD-box helicase, flavivirus [PF07652] (1689-1835)
  IPR011998 Envelope glycoprotein E, central and dimerisation domain, flavivirus [PF00869] (297-592)

GO terms:
  GO:0005515 protein binding (F, IPI)
  GO:0042025 host cell nucleus (C, EXP)
  GO:0044228 host cell surface (C, EXP)
  GO:0016887 ATP hydrolysis activity (F, EXP)
  GO:0017111 ribonucleoside triphosphate phosphatase activity (F, EXP)

Secondary structure (DSSP, 8-state):
-B--GGGEEEEEETTEEEEEESSEEEEEEESSSEEEEEEEESS---SBPPGGG-SS-SS--GGG-SS-GGGT--SSTTS--TT----TTS-TTSSS-EEEESPPTT-EEEE-TTS----S-BBSB-TT--B--EEEESS--SSPEEEEETTEEEE-TT-EE--SS--PPPB-----